Protein AF-A0A2P5VXB3-F1 (afdb_monomer_lite)

Radius of gyration: 32.09 Å; chains: 1; bounding box: 60×85×95 Å

InterPro domains:
  IPR000210 BTB/POZ domain [PS50097] (108-187)
  IPR011333 SKP1/BTB/POZ domain superfamily [G3DSA:3.30.710.10] (84-204)
  IPR038920 At3g056750-like [PTHR31060] (81-202)

Secondary structure (DSSP, 8-state):
--------------S-TTTTTTSS----S-PPPPPS-S---S--HHHHHHS----------------------PPP----HHHHHHHHHHHHHH-PPTT--TT-TTT-SEEEEEE-TTS-EEEEEE-HHHHHHH-HHHHHHTHHHHHHHHHTT--SPEEEEE-S-S-HHHHHHHHHHHT-TTHHHHHTTS-HHHHHHHHHHHHHHHH----

Sequence (211 aa):
MDFTTISNGHSPSSFTKFNSALTAGLLNPHSPPPPSDKSRSSPTLFEMMASEPDVHPRTQTQIQVPISGPRQNQPPPVIDKQALTMQRISNLLSTRSPGNQFNDPDSTDIKLTLSSKDGISVSMNVHRQIVVAHSRFFAVKLSDRWAKQQRNGSAGPYIVEIADCDDVEVYIETLKLMYCKDLRKKLMREDVPKVLGILKVKFQSFSITNF

Foldseek 3Di:
DDDDDDDDDDDPPDDPVVVVVVPPPPDDPDDDDDDDDDDDPDDDPVRVVVDDDDPDDDDDDDDDDDDDDDPDPDPDPPCPPLNVVVVLVVVLLPDDDVPQCWQPPVPAQEWEWEEAPVGDIDIGGAHLVLCLVQFPLSVVVCVPPVVVCVVVVDPHHHYHYDYNDPDPSLVSVLRSLSRDPCSPVVLVVDDPVSNVSSVCNSVCRHDDPDD

Structure (mmCIF, N/CA/C/O backbone):
data_AF-A0A2P5VXB3-F1
#
_entry.id   AF-A0A2P5VXB3-F1
#
loop_
_atom_site.group_PDB
_atom_site.id
_atom_site.type_symbol
_atom_site.label_atom_id
_atom_site.label_alt_id
_atom_site.label_comp_id
_atom_site.label_asym_id
_atom_site.label_entity_id
_atom_site.label_seq_id
_atom_site.pdbx_PDB_ins_code
_atom_site.Cartn_x
_atom_site.Cartn_y
_atom_site.Cartn_z
_atom_site.occupancy
_atom_site.B_iso_or_equiv
_atom_site.auth_seq_id
_atom_site.auth_comp_id
_atom_site.auth_asym_id
_atom_site.auth_atom_id
_atom_site.pdbx_PDB_model_num
ATOM 1 N N . MET A 1 1 ? 34.834 -38.132 69.339 1.00 35.91 1 MET A N 1
ATOM 2 C CA . MET A 1 1 ? 35.860 -37.104 69.106 1.00 35.91 1 MET A CA 1
ATOM 3 C C . MET A 1 1 ? 35.607 -36.504 67.729 1.00 35.91 1 MET A C 1
ATOM 5 O O . MET A 1 1 ? 35.978 -37.115 66.736 1.00 35.91 1 MET A O 1
ATOM 9 N N . ASP A 1 2 ? 34.747 -35.476 67.680 1.00 29.30 2 ASP A N 1
ATOM 10 C CA . ASP A 1 2 ? 35.108 -34.068 67.396 1.00 29.30 2 ASP A CA 1
ATOM 11 C C . ASP A 1 2 ? 36.204 -33.823 66.346 1.00 29.30 2 ASP A C 1
ATOM 13 O O . ASP A 1 2 ? 37.224 -34.497 66.362 1.00 29.30 2 ASP A O 1
ATOM 17 N N . PHE A 1 3 ? 36.198 -32.804 65.487 1.00 34.12 3 PHE A N 1
ATOM 18 C CA . PHE A 1 3 ? 35.277 -31.761 65.000 1.00 34.12 3 PHE A CA 1
ATOM 19 C C . PHE A 1 3 ? 36.159 -31.006 63.983 1.00 34.12 3 PHE A C 1
ATOM 21 O O . PHE A 1 3 ? 37.311 -30.737 64.319 1.00 34.12 3 PHE A O 1
ATOM 28 N N . THR A 1 4 ? 35.676 -30.599 62.806 1.00 34.06 4 THR A N 1
ATOM 29 C CA . THR A 1 4 ? 35.830 -29.196 62.353 1.00 34.06 4 THR A CA 1
ATOM 30 C C . THR A 1 4 ? 35.055 -28.889 61.075 1.00 34.06 4 THR A C 1
ATOM 32 O O . THR A 1 4 ? 35.319 -29.380 59.983 1.00 34.06 4 THR A O 1
ATOM 35 N N . THR A 1 5 ? 34.098 -28.001 61.297 1.00 35.81 5 THR A N 1
ATOM 36 C CA . THR A 1 5 ? 33.332 -27.136 60.410 1.00 35.81 5 THR A CA 1
ATOM 37 C C . THR A 1 5 ? 34.212 -26.192 59.587 1.00 35.81 5 THR A C 1
ATOM 39 O O . THR A 1 5 ? 35.125 -25.588 60.144 1.00 35.81 5 THR A O 1
ATOM 42 N N . ILE A 1 6 ? 33.842 -25.943 58.323 1.00 38.88 6 ILE A N 1
ATOM 43 C CA . ILE A 1 6 ? 34.098 -24.660 57.645 1.00 38.88 6 ILE A CA 1
ATOM 44 C C . ILE A 1 6 ? 32.793 -24.154 57.008 1.00 38.88 6 ILE A C 1
ATOM 46 O O . ILE A 1 6 ? 31.965 -24.920 56.522 1.00 38.88 6 ILE A O 1
ATOM 50 N N . SER A 1 7 ? 32.621 -22.844 57.136 1.00 35.41 7 SER A N 1
ATOM 51 C CA . SER A 1 7 ? 31.448 -21.986 56.998 1.00 35.41 7 SER A CA 1
ATOM 52 C C . SER A 1 7 ? 31.186 -21.422 55.589 1.00 35.41 7 SER A C 1
ATOM 54 O O . SER A 1 7 ? 32.039 -21.504 54.713 1.00 35.41 7 SER A O 1
ATOM 56 N N . ASN A 1 8 ? 30.060 -20.687 55.498 1.00 32.97 8 ASN A N 1
ATOM 57 C CA . ASN A 1 8 ? 29.571 -19.739 54.469 1.00 32.97 8 ASN A CA 1
ATOM 58 C C . ASN A 1 8 ? 28.800 -20.347 53.279 1.00 32.97 8 ASN A C 1
ATOM 60 O O . ASN A 1 8 ? 29.303 -21.224 52.601 1.00 32.97 8 ASN A O 1
ATOM 64 N N . GLY A 1 9 ? 27.598 -19.894 52.902 1.00 32.28 9 GLY A N 1
ATOM 65 C CA . GLY A 1 9 ? 26.759 -18.789 53.373 1.00 32.28 9 GLY A CA 1
ATOM 66 C C . GLY A 1 9 ? 25.437 -18.710 52.574 1.00 32.28 9 GLY A C 1
ATOM 67 O O . GLY A 1 9 ? 25.368 -19.146 51.431 1.00 32.28 9 GLY A O 1
ATOM 68 N N . HIS A 1 10 ? 24.400 -18.179 53.236 1.00 37.34 10 HIS A N 1
ATOM 69 C CA . HIS A 1 10 ? 23.093 -17.653 52.783 1.00 37.34 10 HIS A CA 1
ATOM 70 C C . HIS A 1 10 ? 23.045 -17.109 51.328 1.00 37.34 10 HIS A C 1
ATOM 72 O O . HIS A 1 10 ? 24.016 -16.511 50.890 1.00 37.34 10 HIS A O 1
ATOM 78 N N . SER A 1 11 ? 21.968 -17.102 50.522 1.00 45.66 11 SER A N 1
ATOM 79 C CA . SER A 1 11 ? 20.503 -17.292 50.665 1.00 45.66 11 SER A CA 1
ATOM 80 C C . SER A 1 11 ? 19.842 -17.164 49.264 1.00 45.66 11 SER A C 1
ATOM 82 O O . SER A 1 11 ? 20.451 -16.556 48.385 1.00 45.66 11 SER A O 1
ATOM 84 N N . PRO A 1 12 ? 18.571 -17.574 49.060 1.00 40.69 12 PRO A N 1
ATOM 85 C CA . PRO A 1 12 ? 17.687 -16.883 48.123 1.00 40.69 12 PRO A CA 1
ATOM 86 C C . PRO A 1 12 ? 16.507 -16.262 48.887 1.00 40.69 12 PRO A C 1
ATOM 88 O O . PRO A 1 12 ? 15.482 -16.893 49.131 1.00 40.69 12 PRO A O 1
ATOM 91 N N . SER A 1 13 ? 16.659 -14.998 49.284 1.00 50.78 13 SER A N 1
ATOM 92 C CA . SER A 1 13 ? 15.580 -14.168 49.832 1.00 50.78 13 SER A CA 1
ATOM 93 C C . SER A 1 13 ? 14.916 -13.384 48.697 1.00 50.78 13 SER A C 1
ATOM 95 O O . SER A 1 13 ? 15.426 -12.336 48.304 1.00 50.78 13 SER A O 1
ATOM 97 N N . SER A 1 14 ? 13.769 -13.845 48.186 1.00 52.09 14 SER A N 1
ATOM 98 C CA . SER A 1 14 ? 12.937 -13.000 47.307 1.00 52.09 14 SER A CA 1
ATOM 99 C C . SER A 1 14 ? 11.420 -13.225 47.396 1.00 52.09 14 SER A C 1
ATOM 101 O O . SER A 1 14 ? 10.702 -12.891 46.463 1.00 52.09 14 SER A O 1
ATOM 103 N N . PHE A 1 15 ? 10.883 -13.749 48.508 1.00 49.78 15 PHE A N 1
ATOM 104 C CA . PHE A 1 15 ? 9.418 -13.907 48.629 1.00 49.78 15 PHE A CA 1
ATOM 105 C C . PHE A 1 15 ? 8.762 -13.390 49.919 1.00 49.78 15 PHE A C 1
ATOM 107 O O . PHE A 1 15 ? 7.550 -13.494 50.072 1.00 49.78 15 PHE A O 1
ATOM 114 N N . THR A 1 16 ? 9.499 -12.740 50.824 1.00 49.84 16 THR A N 1
ATOM 115 C CA . THR A 1 16 ? 8.947 -12.339 52.140 1.00 49.84 16 THR A CA 1
ATOM 116 C C . THR A 1 16 ? 8.399 -10.902 52.191 1.00 49.84 16 THR A C 1
ATOM 118 O O . THR A 1 16 ? 7.881 -10.472 53.217 1.00 49.84 16 THR A O 1
ATOM 121 N N . LYS A 1 17 ? 8.446 -10.130 51.095 1.00 52.06 17 LYS A N 1
ATOM 122 C CA . LYS A 1 17 ? 8.054 -8.702 51.111 1.00 52.06 17 LYS A CA 1
ATOM 123 C C . LYS A 1 17 ? 6.548 -8.409 51.046 1.00 52.06 17 LYS A C 1
ATOM 125 O O . LYS A 1 17 ? 6.181 -7.245 51.149 1.00 52.06 17 LYS A O 1
ATOM 130 N N . PHE A 1 18 ? 5.682 -9.418 50.938 1.00 50.94 18 PHE A N 1
ATOM 131 C CA . PHE A 1 18 ? 4.228 -9.205 51.005 1.00 50.94 18 PHE A CA 1
ATOM 132 C C . PHE A 1 18 ? 3.655 -9.263 52.428 1.00 50.94 18 PHE A C 1
ATOM 134 O O . PHE A 1 18 ? 2.623 -8.654 52.688 1.00 50.94 18 PHE A O 1
ATOM 141 N N . ASN A 1 19 ? 4.335 -9.913 53.379 1.00 46.53 19 ASN A N 1
ATOM 142 C CA . ASN A 1 19 ? 3.779 -10.094 54.726 1.00 46.53 19 ASN A CA 1
ATOM 143 C C . ASN A 1 19 ? 4.047 -8.912 55.672 1.00 46.53 19 ASN A C 1
ATOM 145 O O . ASN A 1 19 ? 3.275 -8.686 56.599 1.00 46.53 19 ASN A O 1
ATOM 149 N N . SER A 1 20 ? 5.078 -8.096 55.426 1.00 47.53 20 SER A N 1
ATOM 150 C CA . SER A 1 20 ? 5.382 -6.943 56.293 1.00 47.53 20 SER A CA 1
ATOM 151 C C . SER A 1 20 ? 4.386 -5.781 56.167 1.00 47.53 20 SER A C 1
ATOM 153 O O . SER A 1 20 ? 4.326 -4.949 57.067 1.00 47.53 20 SER A O 1
ATOM 155 N N . ALA A 1 21 ? 3.576 -5.726 55.103 1.00 47.72 21 ALA A N 1
ATOM 156 C CA . ALA A 1 21 ? 2.539 -4.700 54.947 1.00 47.72 21 ALA A CA 1
ATOM 157 C C . ALA A 1 21 ? 1.260 -5.002 55.752 1.00 47.72 21 ALA A C 1
ATOM 159 O O . ALA A 1 21 ? 0.472 -4.097 56.009 1.00 47.72 21 ALA A O 1
ATOM 160 N N . LEU A 1 22 ? 1.068 -6.252 56.190 1.00 51.12 22 LEU A N 1
ATOM 161 C CA . LEU A 1 22 ? -0.109 -6.672 56.958 1.00 51.12 22 LEU A CA 1
ATOM 162 C C . LEU A 1 22 ? 0.046 -6.395 58.465 1.00 51.12 22 LEU A C 1
ATOM 164 O O . LEU A 1 22 ? -0.944 -6.212 59.164 1.00 51.12 22 LEU A O 1
ATOM 168 N N . THR A 1 23 ? 1.287 -6.289 58.956 1.00 47.84 23 THR A N 1
ATOM 169 C CA . THR A 1 23 ? 1.609 -5.911 60.346 1.00 47.84 23 THR A CA 1
ATOM 170 C C . THR A 1 23 ? 1.689 -4.392 60.557 1.00 47.84 23 THR A C 1
ATOM 172 O O . THR A 1 23 ? 1.678 -3.932 61.695 1.00 47.84 23 THR A O 1
ATOM 175 N N . ALA A 1 24 ? 1.710 -3.580 59.495 1.00 49.12 24 ALA A N 1
ATOM 176 C CA . ALA A 1 24 ? 1.847 -2.121 59.581 1.00 49.12 24 ALA A CA 1
ATOM 177 C C . ALA A 1 24 ? 0.532 -1.374 59.908 1.00 49.12 24 ALA A C 1
ATOM 179 O O . ALA A 1 24 ? 0.339 -0.247 59.461 1.00 49.12 24 ALA A O 1
ATOM 180 N N . GLY A 1 25 ? -0.386 -1.994 60.660 1.00 52.72 25 GLY A N 1
ATOM 181 C CA . GLY A 1 25 ? -1.542 -1.309 61.258 1.00 52.72 25 GLY A CA 1
ATOM 182 C C . GLY A 1 25 ? -2.497 -0.604 60.283 1.00 52.72 25 GLY A C 1
ATOM 183 O O . GLY A 1 25 ? -3.252 0.268 60.701 1.00 52.72 25 GLY A O 1
ATOM 184 N N . LEU A 1 26 ? -2.486 -0.959 58.995 1.00 52.75 26 LEU A N 1
ATOM 185 C CA . LEU A 1 26 ? -3.253 -0.268 57.949 1.00 52.75 26 LEU A CA 1
ATOM 186 C C . LEU A 1 26 ? -4.741 -0.647 57.889 1.00 52.75 26 LEU A C 1
ATOM 188 O O . LEU A 1 26 ? -5.454 -0.141 57.031 1.00 52.75 26 LEU A O 1
ATOM 192 N N . LEU A 1 27 ? -5.225 -1.489 58.806 1.00 51.53 27 LEU A N 1
ATOM 193 C CA . LEU A 1 27 ? -6.640 -1.841 58.946 1.00 51.53 27 LEU A CA 1
ATOM 194 C C . LEU A 1 27 ? -7.044 -1.813 60.429 1.00 51.53 27 LEU A C 1
ATOM 196 O O . LEU A 1 27 ? -7.308 -2.851 61.026 1.00 51.53 27 LEU A O 1
ATOM 200 N N . ASN A 1 28 ? -7.087 -0.624 61.035 1.00 48.12 28 ASN A N 1
ATOM 201 C CA . ASN A 1 28 ? -7.827 -0.421 62.283 1.00 48.12 28 ASN A CA 1
ATOM 202 C C . ASN A 1 28 ? -9.261 0.026 61.931 1.00 48.12 28 ASN A C 1
ATOM 204 O O . ASN A 1 28 ? -9.429 1.133 61.422 1.00 48.12 28 ASN A O 1
ATOM 208 N N . PRO A 1 29 ? -10.304 -0.787 62.188 1.00 51.00 29 PRO A N 1
ATOM 209 C CA . PRO A 1 29 ? -11.684 -0.466 61.809 1.00 51.00 29 PRO A CA 1
ATOM 210 C C . PRO A 1 29 ? -12.385 0.551 62.733 1.00 51.00 29 PRO A C 1
ATOM 212 O O . PRO A 1 29 ? -13.571 0.802 62.559 1.00 51.00 29 PRO A O 1
ATOM 215 N N . HIS A 1 30 ? -11.690 1.154 63.705 1.00 53.09 30 HIS A N 1
ATOM 216 C CA . HIS A 1 30 ? -12.299 2.037 64.711 1.00 53.09 30 HIS A CA 1
ATOM 217 C C . HIS A 1 30 ? -11.491 3.317 64.968 1.00 53.09 30 HIS A C 1
ATOM 219 O O . HIS A 1 30 ? -10.985 3.549 66.064 1.00 53.09 30 HIS A O 1
ATOM 225 N N . SER A 1 31 ? -11.406 4.183 63.960 1.00 47.88 31 SER A N 1
ATOM 226 C CA . SER A 1 31 ? -10.921 5.559 64.137 1.00 47.88 31 SER A CA 1
ATOM 227 C C . SER A 1 31 ? -12.118 6.517 64.232 1.00 47.88 31 SER A C 1
ATOM 229 O O . SER A 1 31 ? -12.981 6.462 63.352 1.00 47.88 31 SER A O 1
ATOM 231 N N . PRO A 1 32 ? -12.211 7.397 65.250 1.00 56.84 32 PRO A N 1
ATOM 232 C CA . PRO A 1 32 ? -13.244 8.430 65.290 1.00 56.84 32 PRO A CA 1
ATOM 233 C C . PRO A 1 32 ? -13.021 9.455 64.158 1.00 56.84 32 PRO A C 1
ATOM 235 O O . PRO A 1 32 ? -11.877 9.653 63.734 1.00 56.84 32 PRO A O 1
ATOM 238 N N . PRO A 1 33 ? -14.081 10.104 63.639 1.00 53.12 33 PRO A N 1
ATOM 239 C CA . PRO A 1 33 ? -13.940 11.064 62.550 1.00 53.12 33 PRO A CA 1
ATOM 240 C C . PRO A 1 33 ? -13.133 12.299 63.001 1.00 53.12 33 PRO A C 1
ATOM 242 O O . PRO A 1 33 ? -13.285 12.741 64.143 1.00 53.12 33 PRO A O 1
ATOM 245 N N . PRO A 1 34 ? -12.277 12.872 62.131 1.00 52.53 34 PRO A N 1
ATOM 246 C CA . PRO A 1 34 ? -11.512 14.069 62.461 1.00 52.53 34 PRO A CA 1
ATOM 247 C C . PRO A 1 34 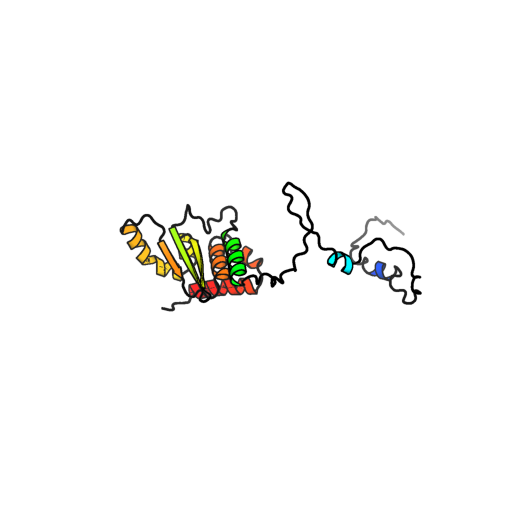? -12.422 15.310 62.527 1.00 52.53 34 PRO A C 1
ATOM 249 O O . PRO A 1 34 ? -13.372 15.409 61.745 1.00 52.53 34 PRO A O 1
ATOM 252 N N . PRO A 1 35 ? -12.141 16.270 63.429 1.00 49.44 35 PRO A N 1
ATOM 253 C CA . PRO A 1 35 ? -12.919 17.495 63.542 1.00 49.44 35 PRO A CA 1
ATOM 254 C C . PRO A 1 35 ? -12.747 18.374 62.299 1.00 49.44 35 PRO A C 1
ATOM 256 O O . PRO A 1 35 ? -11.646 18.549 61.772 1.00 49.44 35 PRO A O 1
ATOM 259 N N . SER A 1 36 ? -13.865 18.934 61.849 1.00 52.00 36 SER A N 1
ATOM 260 C CA . SER A 1 36 ? -13.940 19.961 60.821 1.00 52.00 36 SER A CA 1
ATOM 261 C C . SER A 1 36 ? -13.314 21.240 61.354 1.00 52.00 36 SER A C 1
ATOM 263 O O . SER A 1 36 ? -13.976 21.956 62.090 1.00 52.00 36 SER A O 1
ATOM 265 N N . ASP A 1 37 ? -12.048 21.492 61.037 1.00 50.34 37 ASP A N 1
ATOM 266 C CA . ASP A 1 37 ? -11.549 22.840 60.768 1.00 50.34 37 ASP A CA 1
ATOM 267 C C . ASP A 1 37 ? -10.079 22.805 60.337 1.00 50.34 37 ASP A C 1
ATOM 269 O O . ASP A 1 37 ? -9.251 22.112 60.925 1.00 50.34 37 ASP A O 1
ATOM 273 N N . LYS A 1 38 ? -9.777 23.659 59.351 1.00 46.09 38 LYS A N 1
ATOM 274 C CA . LYS A 1 38 ? -8.457 24.036 58.803 1.00 46.09 38 LYS A CA 1
ATOM 275 C C . LYS A 1 38 ? -7.968 23.240 57.585 1.00 46.09 38 LYS A C 1
ATOM 277 O O . LYS A 1 38 ? -7.262 22.242 57.672 1.00 46.09 38 LYS A O 1
ATOM 282 N N . SER A 1 39 ? -8.313 23.815 56.427 1.00 56.16 39 SER A N 1
ATOM 283 C CA . SER A 1 39 ? -7.426 24.062 55.277 1.00 56.16 39 SER A CA 1
ATOM 284 C C . SER A 1 39 ? -6.425 22.951 54.949 1.00 56.16 39 SER A C 1
ATOM 286 O O . SER A 1 39 ? -5.243 23.027 55.288 1.00 56.16 39 SER A O 1
ATOM 288 N N . ARG A 1 40 ? -6.898 21.942 54.217 1.00 51.72 40 ARG A N 1
ATOM 289 C CA . ARG A 1 40 ? -6.039 20.964 53.552 1.00 51.72 40 ARG A CA 1
ATOM 290 C C . ARG A 1 40 ? -5.607 21.536 52.196 1.00 51.72 40 ARG A C 1
ATOM 292 O O . ARG A 1 40 ? -6.360 21.472 51.235 1.00 51.72 40 ARG A O 1
ATOM 299 N N . SER A 1 41 ? -4.402 22.102 52.129 1.00 58.19 41 SER A N 1
ATOM 300 C CA . SER A 1 41 ? -3.818 22.781 50.952 1.00 58.19 41 SER A CA 1
ATOM 301 C C . SER A 1 41 ? -3.425 21.856 49.787 1.00 58.19 41 SER A C 1
ATOM 303 O O . SER A 1 41 ? -2.485 22.151 49.054 1.00 58.19 41 SER A O 1
ATOM 305 N N . SER A 1 42 ? -4.095 20.717 49.615 1.00 59.94 42 SER A N 1
ATOM 306 C CA . SER A 1 42 ? -3.823 19.785 48.519 1.00 59.94 42 SER A CA 1
ATOM 307 C C . SER A 1 42 ? -5.124 19.533 47.759 1.00 59.94 42 SER A C 1
ATOM 309 O O . SER A 1 42 ? -6.015 18.904 48.345 1.00 59.94 42 SER A O 1
ATOM 311 N N . PRO A 1 43 ? -5.250 20.010 46.506 1.00 67.25 43 PRO A N 1
ATOM 312 C CA . PRO A 1 43 ? -6.476 19.854 45.739 1.00 67.25 43 PRO A CA 1
ATOM 313 C C . PRO A 1 43 ? -6.785 18.371 45.563 1.00 67.25 43 PRO A C 1
ATOM 315 O O . PRO A 1 43 ? -5.903 17.542 45.317 1.00 67.25 43 PRO A O 1
ATOM 318 N N . THR A 1 44 ? -8.054 18.028 45.740 1.00 74.94 44 THR A N 1
ATOM 319 C CA . THR A 1 44 ? -8.532 16.665 45.494 1.00 74.94 44 THR A CA 1
ATOM 320 C C . THR A 1 44 ? -8.547 16.378 43.989 1.00 74.94 44 THR A C 1
ATOM 322 O O . THR A 1 44 ? -8.549 17.296 43.175 1.00 74.94 44 THR A O 1
ATOM 325 N N . LEU A 1 45 ? -8.576 15.104 43.583 1.00 69.94 45 LEU A N 1
ATOM 326 C CA . LEU A 1 45 ? -8.649 14.719 42.162 1.00 69.94 45 LEU A CA 1
ATOM 327 C C . LEU A 1 45 ? -9.822 15.387 41.420 1.00 69.94 45 LEU A C 1
ATOM 329 O O . LEU A 1 45 ? -9.682 15.769 40.263 1.00 69.94 45 LEU A O 1
ATOM 333 N N . PHE A 1 46 ? -10.953 15.572 42.105 1.00 71.38 46 PHE A N 1
ATOM 334 C CA . PHE A 1 46 ? -12.108 16.300 41.576 1.00 71.38 46 PHE A CA 1
ATOM 335 C C . PHE A 1 46 ? -11.795 17.777 41.311 1.00 71.38 46 PHE A C 1
ATOM 337 O O . PHE A 1 46 ? -12.255 18.342 40.327 1.00 71.38 46 PHE A O 1
ATOM 344 N N . GLU A 1 47 ? -10.969 18.387 42.154 1.00 70.12 47 GLU A N 1
ATOM 345 C CA . GLU A 1 47 ? -10.568 19.789 42.057 1.00 70.12 47 GLU A CA 1
ATOM 346 C C . GLU A 1 47 ? -9.479 20.007 41.000 1.00 70.12 47 GLU A C 1
ATOM 348 O O . GLU A 1 47 ? -9.502 21.012 40.296 1.00 70.12 47 GLU A O 1
ATOM 353 N N . MET A 1 48 ? -8.594 19.024 40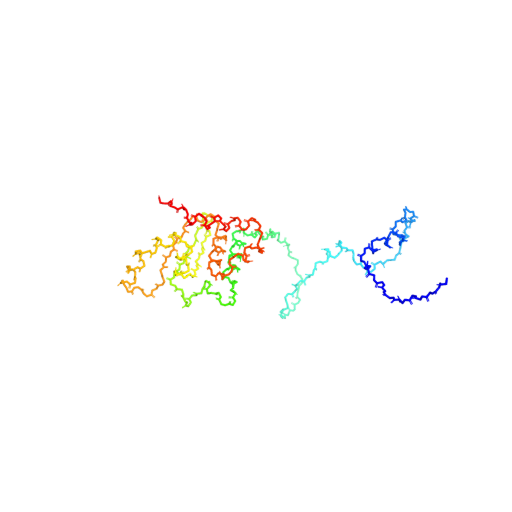.802 1.00 70.56 48 MET A N 1
ATOM 354 C CA . MET A 1 48 ? -7.615 19.013 39.708 1.00 70.56 48 MET A CA 1
ATOM 355 C C . MET A 1 48 ? -8.279 18.828 38.333 1.00 70.56 48 MET A C 1
ATOM 357 O O . MET A 1 48 ? -7.814 19.399 37.356 1.00 70.56 48 MET A O 1
ATOM 361 N N . MET A 1 49 ? -9.386 18.078 38.247 1.00 69.81 49 MET A N 1
ATOM 362 C CA . MET A 1 49 ? -10.191 18.001 37.017 1.00 69.81 49 MET A CA 1
ATOM 363 C C . MET A 1 49 ? -11.064 19.243 36.794 1.00 69.81 49 MET A C 1
ATOM 365 O O . MET A 1 49 ? -11.395 19.551 35.655 1.00 69.81 49 MET A O 1
ATOM 369 N N . ALA A 1 50 ? -11.444 19.951 37.861 1.00 67.00 50 ALA A N 1
ATOM 370 C CA . ALA A 1 50 ? -12.209 21.195 37.763 1.00 67.00 50 ALA A CA 1
ATOM 371 C C . ALA A 1 50 ? -11.337 22.420 37.431 1.00 67.00 50 ALA A C 1
ATOM 373 O O . ALA A 1 50 ? -11.863 23.448 37.007 1.00 67.00 50 ALA A O 1
ATOM 374 N N . SER A 1 51 ? -10.018 22.330 37.619 1.00 58.56 51 SER A N 1
ATOM 375 C CA . SER A 1 51 ? -9.064 23.376 37.248 1.00 58.56 51 SER A CA 1
ATOM 376 C C . SER A 1 51 ? -8.482 23.085 35.864 1.00 58.56 51 SER A C 1
ATOM 378 O O . SER A 1 51 ? -7.439 22.453 35.721 1.00 58.56 51 SER A O 1
ATOM 380 N N . GLU A 1 52 ? -9.177 23.543 34.821 1.00 59.78 52 GLU A N 1
ATOM 381 C CA . GLU A 1 52 ? -8.654 23.475 33.455 1.00 59.78 52 GLU A CA 1
ATOM 382 C C . GLU A 1 52 ? -7.427 24.395 33.292 1.00 59.78 52 GLU A C 1
ATOM 384 O O . GLU A 1 52 ? -7.487 25.575 33.658 1.00 59.78 52 GLU A O 1
ATOM 389 N N . PRO A 1 53 ? -6.302 23.902 32.743 1.00 52.75 53 PRO A N 1
ATOM 390 C CA . PRO A 1 53 ? -5.187 24.756 32.371 1.00 52.75 53 PRO A CA 1
ATOM 391 C C . PRO A 1 53 ? -5.562 25.561 31.122 1.00 52.75 53 PRO A C 1
ATOM 393 O O . PRO A 1 53 ? -5.657 25.024 30.020 1.00 52.75 53 PRO A O 1
ATOM 396 N N . ASP A 1 54 ? -5.754 26.866 31.297 1.00 44.91 54 ASP A N 1
ATOM 397 C CA . ASP A 1 54 ? -6.011 27.804 30.207 1.00 44.91 54 ASP A CA 1
ATOM 398 C C . ASP A 1 54 ? -4.741 27.971 29.346 1.00 44.91 54 ASP A C 1
ATOM 400 O O . ASP A 1 54 ? -3.808 28.708 29.691 1.00 44.91 54 ASP A O 1
ATOM 404 N N . VAL A 1 55 ? -4.657 27.217 28.245 1.00 46.34 55 VAL A N 1
ATOM 405 C CA . VAL A 1 55 ? -3.556 27.307 27.277 1.00 46.34 55 VAL A CA 1
ATOM 406 C C . VAL A 1 55 ? -3.732 28.585 26.458 1.00 46.34 55 VAL A C 1
ATOM 408 O O . VAL A 1 55 ? -4.302 28.580 25.372 1.00 46.34 55 VAL A O 1
ATOM 411 N N . HIS A 1 56 ? -3.200 29.689 26.976 1.00 42.44 56 HIS A N 1
ATOM 412 C CA . HIS A 1 56 ? -3.092 30.947 26.246 1.00 42.44 56 HIS A CA 1
ATOM 413 C C . HIS A 1 56 ? -1.959 30.865 25.204 1.00 42.44 56 HIS A C 1
ATOM 415 O O . HIS A 1 56 ? -0.789 30.733 25.586 1.00 42.44 56 HIS A O 1
ATOM 421 N N . PRO A 1 57 ? -2.225 31.019 23.893 1.00 40.09 57 PRO A N 1
ATOM 422 C CA . PRO A 1 57 ? -1.172 31.309 22.937 1.00 40.09 57 PRO A CA 1
ATOM 423 C C . PRO A 1 57 ? -0.753 32.779 23.081 1.00 40.09 57 PRO A C 1
ATOM 425 O O . PRO A 1 57 ? -1.524 33.714 22.883 1.00 40.09 57 PRO A O 1
ATOM 428 N N . ARG A 1 58 ? 0.512 32.973 23.451 1.00 40.81 58 ARG A N 1
ATOM 429 C CA . ARG A 1 58 ? 1.178 34.270 23.570 1.00 40.81 58 ARG A CA 1
ATOM 430 C C . ARG A 1 58 ? 1.323 34.919 22.189 1.00 40.81 58 ARG A C 1
ATOM 432 O O . ARG A 1 58 ? 2.126 34.464 21.377 1.00 40.81 58 ARG A O 1
ATOM 439 N N . THR A 1 59 ? 0.623 36.024 21.944 1.00 36.16 59 THR A N 1
ATOM 440 C CA . THR A 1 59 ? 1.014 37.031 20.939 1.00 36.16 59 THR A CA 1
ATOM 441 C C . THR A 1 59 ? 0.462 38.415 21.313 1.00 36.16 59 THR A C 1
ATOM 443 O O . THR A 1 59 ? -0.490 38.539 22.071 1.00 36.16 59 THR A O 1
ATOM 446 N N . GLN A 1 60 ? 1.184 39.449 20.891 1.00 38.03 60 GLN A N 1
ATOM 447 C CA . GLN A 1 60 ? 1.260 40.800 21.456 1.00 38.03 60 GLN A CA 1
ATOM 448 C C . GLN A 1 60 ? 0.041 41.731 21.240 1.00 38.03 60 GLN A C 1
ATOM 450 O O . GLN A 1 60 ? -0.622 41.686 20.211 1.00 38.03 60 GLN A O 1
ATOM 455 N N . THR A 1 61 ? -0.043 42.713 22.157 1.00 37.53 61 THR A N 1
ATOM 456 C CA . THR A 1 61 ? -0.486 44.130 22.029 1.00 37.53 61 THR A CA 1
ATOM 457 C C . THR A 1 61 ? -1.975 44.552 22.062 1.00 37.53 61 THR A C 1
ATOM 459 O O . THR A 1 61 ? -2.748 44.237 21.173 1.00 37.53 61 THR A O 1
ATOM 462 N N . 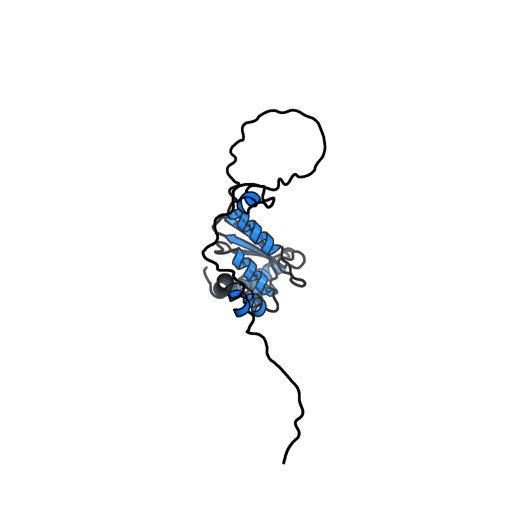GLN A 1 62 ? -2.234 45.462 23.027 1.00 37.62 62 GLN A N 1
ATOM 463 C CA . GLN A 1 62 ? -3.170 46.614 23.077 1.00 37.62 62 GLN A CA 1
ATOM 464 C C . GLN A 1 62 ? -4.603 46.495 23.675 1.00 37.62 62 GLN A C 1
ATOM 466 O O . GLN A 1 62 ? -5.514 45.944 23.083 1.00 37.62 62 GLN A O 1
ATOM 471 N N . ILE A 1 63 ? -4.752 47.162 24.839 1.00 39.75 63 ILE A N 1
ATOM 472 C CA . ILE A 1 63 ? -5.795 48.127 25.283 1.00 39.75 63 ILE A CA 1
ATOM 473 C C . ILE A 1 63 ? -7.289 47.690 25.314 1.00 39.75 63 ILE A C 1
ATOM 475 O O . ILE A 1 63 ? -7.980 47.682 24.307 1.00 39.75 63 ILE A O 1
ATOM 479 N N . GLN A 1 64 ? -7.773 47.449 26.547 1.00 41.41 64 GLN A N 1
ATOM 480 C CA . GLN A 1 64 ? -9.077 47.793 27.176 1.00 41.41 64 GLN A CA 1
ATOM 481 C C . GLN A 1 64 ? -10.354 48.021 26.324 1.00 41.41 64 GLN A C 1
ATOM 483 O O . GLN A 1 64 ? -10.508 49.094 25.755 1.00 41.41 64 GLN A O 1
ATOM 488 N N . VAL A 1 65 ? -11.357 47.131 26.466 1.00 35.97 65 VAL A N 1
ATOM 489 C CA . VAL A 1 65 ? -12.773 47.441 26.834 1.00 35.97 65 VAL A CA 1
ATOM 490 C C . VAL A 1 65 ? -13.558 46.151 27.180 1.00 35.97 65 VAL A C 1
ATOM 492 O O . VAL A 1 65 ? -13.312 45.126 26.546 1.00 35.97 65 VAL A O 1
ATOM 495 N N . PRO A 1 66 ? -14.524 46.163 28.130 1.00 47.94 66 PRO A N 1
ATOM 496 C CA . PRO A 1 66 ? -15.390 45.021 28.415 1.00 47.94 66 PRO A CA 1
ATOM 497 C C . PRO A 1 66 ? -16.734 45.159 27.683 1.00 47.94 66 PRO A C 1
ATOM 499 O O . PRO A 1 66 ? -17.499 46.079 27.963 1.00 47.94 66 PRO A O 1
ATOM 502 N N . ILE A 1 67 ? -17.060 44.227 26.786 1.00 38.41 67 ILE A N 1
ATOM 503 C CA . ILE A 1 67 ? -18.428 44.045 26.283 1.00 38.41 67 ILE A CA 1
ATOM 504 C C . ILE A 1 67 ? -18.801 42.566 26.384 1.00 38.41 67 ILE A C 1
ATOM 506 O O . ILE A 1 67 ? -18.180 41.680 25.803 1.00 38.41 67 ILE A O 1
ATOM 510 N N . SER A 1 68 ? -19.839 42.333 27.177 1.00 47.66 68 SER A N 1
ATOM 511 C CA . SER A 1 68 ? -20.615 41.108 27.292 1.00 47.66 68 SER A CA 1
ATOM 512 C C . SER A 1 68 ? -21.229 40.726 25.942 1.00 47.66 68 SER A C 1
ATOM 514 O O . SER A 1 68 ? -22.116 41.423 25.451 1.00 47.66 68 SER A O 1
ATOM 516 N N . GLY A 1 69 ? -20.787 39.605 25.372 1.00 42.44 69 GLY A N 1
ATOM 517 C CA . GLY A 1 69 ? -21.445 38.923 24.256 1.00 42.44 69 GLY A CA 1
ATOM 518 C C . GLY A 1 69 ? -21.988 37.559 24.705 1.00 42.44 69 GLY A C 1
ATOM 519 O O . GLY A 1 69 ? -21.333 36.888 25.508 1.00 42.44 69 GLY A O 1
ATOM 520 N N . PRO A 1 70 ? -23.176 37.129 24.240 1.00 43.25 70 PRO A N 1
ATOM 521 C CA . PRO A 1 70 ? -23.736 35.837 24.611 1.00 43.25 70 PRO A CA 1
ATOM 522 C C . PRO A 1 70 ? -22.870 34.714 24.032 1.00 43.25 70 PRO A C 1
ATOM 524 O O . PRO A 1 70 ? -22.554 34.704 22.843 1.00 43.25 70 PRO A O 1
ATOM 527 N N . ARG A 1 71 ? -22.483 33.766 24.893 1.00 41.16 71 ARG A N 1
ATOM 528 C CA . ARG A 1 71 ? -21.777 32.540 24.511 1.00 41.16 71 ARG A CA 1
ATOM 529 C C . ARG A 1 71 ? -22.636 31.770 23.513 1.00 41.16 71 ARG A C 1
ATOM 531 O O . ARG A 1 71 ? -23.647 31.173 23.874 1.00 41.16 71 ARG A O 1
ATOM 538 N N . GLN A 1 72 ? -22.235 31.821 22.250 1.00 41.41 72 GLN A N 1
ATOM 539 C CA . GLN A 1 72 ? -22.765 30.972 21.200 1.00 41.41 72 GLN A CA 1
ATOM 540 C C . GLN A 1 72 ? -22.430 29.526 21.578 1.00 41.41 72 GLN A C 1
ATOM 542 O O . GLN A 1 72 ? -21.258 29.163 21.665 1.00 41.41 72 GLN A O 1
ATOM 547 N N . ASN A 1 73 ? -23.463 28.723 21.846 1.00 45.47 73 ASN A N 1
ATOM 548 C CA . ASN A 1 73 ? -23.371 27.271 21.952 1.00 45.47 73 ASN A CA 1
ATOM 549 C C . ASN A 1 73 ? -22.815 26.728 20.628 1.00 45.47 73 ASN A C 1
ATOM 551 O O . ASN A 1 73 ? -23.573 26.422 19.708 1.00 45.47 73 ASN A O 1
ATOM 555 N N . GLN A 1 74 ? -21.492 26.644 20.506 1.00 47.25 74 GLN A N 1
ATOM 556 C CA . GLN A 1 74 ? -20.875 25.797 19.501 1.00 47.25 74 GLN A CA 1
ATOM 557 C C . GLN A 1 74 ? -21.087 24.348 19.953 1.00 47.25 74 GLN A C 1
ATOM 559 O O . GLN A 1 74 ? -20.688 24.003 21.069 1.00 47.25 74 GLN A O 1
ATOM 564 N N . PRO A 1 75 ? -21.731 23.494 19.138 1.00 50.25 75 PRO A N 1
ATOM 565 C CA . PRO A 1 75 ? -21.678 22.064 19.385 1.00 50.25 75 PRO A CA 1
ATOM 566 C C . PRO A 1 75 ? -20.202 21.630 19.382 1.00 50.25 75 PRO A C 1
ATOM 568 O O . PRO A 1 75 ? -19.402 22.223 18.649 1.00 50.25 75 PRO A O 1
ATOM 571 N N . PRO A 1 76 ? -19.813 20.631 20.198 1.00 52.38 76 PRO A N 1
ATOM 572 C CA . PRO A 1 76 ? -18.453 20.104 20.173 1.00 52.38 76 PRO A CA 1
ATOM 573 C C . PRO A 1 76 ? -18.087 19.745 18.727 1.00 52.38 76 PRO A C 1
ATOM 575 O O . PRO A 1 76 ? -18.971 19.291 17.991 1.00 52.38 76 PRO A O 1
ATOM 578 N N . PRO A 1 77 ? -16.831 19.956 18.289 1.00 55.16 77 PRO A N 1
ATOM 579 C CA . PRO A 1 77 ? -16.431 19.585 16.944 1.00 55.16 77 PRO A CA 1
ATOM 580 C C . PRO A 1 77 ? -16.724 18.096 16.789 1.00 55.16 77 PRO A C 1
ATOM 582 O O . PRO A 1 77 ? -16.115 17.257 17.454 1.00 55.16 77 PRO A O 1
ATOM 585 N N . VAL A 1 78 ? -17.713 17.775 15.954 1.00 56.84 78 VAL A N 1
ATOM 586 C CA . VAL A 1 78 ? -17.962 16.412 15.509 1.00 56.84 78 VAL A CA 1
ATOM 587 C C . VAL A 1 78 ? -16.726 16.074 14.705 1.00 56.84 78 VAL A C 1
ATOM 589 O O . VAL A 1 78 ? -16.604 16.469 13.549 1.00 56.84 78 VAL A O 1
ATOM 592 N N . ILE A 1 79 ? -15.740 15.467 15.361 1.00 60.56 79 ILE A N 1
ATOM 593 C CA . ILE A 1 79 ? -14.566 14.978 14.671 1.00 60.56 79 ILE A CA 1
ATOM 594 C C . ILE A 1 79 ? -15.106 13.950 13.686 1.00 60.56 79 ILE A C 1
ATOM 596 O O . ILE A 1 79 ? -15.567 12.878 14.084 1.00 60.56 79 ILE A O 1
ATOM 600 N N . ASP A 1 80 ? -15.115 14.327 12.412 1.00 81.75 80 ASP A N 1
ATOM 601 C CA . ASP A 1 80 ? -15.609 13.472 11.355 1.00 81.75 80 ASP A CA 1
ATOM 602 C C . ASP A 1 80 ? -14.803 12.169 11.404 1.00 81.75 80 ASP A C 1
ATOM 604 O O . ASP A 1 80 ? -13.566 12.177 11.399 1.00 81.75 80 ASP A O 1
ATOM 608 N N . LYS A 1 81 ? -15.496 11.033 11.516 1.00 82.81 81 LYS A N 1
ATOM 609 C CA . LYS A 1 81 ? -14.867 9.708 11.553 1.00 82.81 81 LYS A CA 1
ATOM 610 C C . LYS A 1 81 ? -13.943 9.540 10.344 1.00 82.81 81 LYS A C 1
ATOM 612 O O . LYS A 1 81 ? -12.868 8.956 10.477 1.00 82.81 81 LYS A O 1
ATOM 617 N N . GLN A 1 82 ? -14.325 10.113 9.200 1.00 85.50 82 GLN A N 1
ATOM 618 C CA . GLN A 1 82 ? -13.504 10.134 7.997 1.00 85.50 82 GLN A CA 1
ATOM 619 C C . GLN A 1 82 ? -12.201 10.922 8.208 1.00 85.50 82 GLN A C 1
ATOM 621 O O . GLN A 1 82 ? -11.132 10.448 7.824 1.00 85.50 82 GLN A O 1
ATOM 626 N N . ALA A 1 83 ? -12.257 12.077 8.875 1.00 88.12 83 ALA A N 1
ATOM 627 C CA . ALA A 1 83 ? -11.079 12.886 9.181 1.00 88.12 83 ALA A CA 1
ATOM 628 C C . ALA A 1 83 ? -10.104 12.156 10.122 1.00 88.12 83 ALA A C 1
ATOM 630 O O . ALA A 1 83 ? -8.897 12.175 9.879 1.00 88.12 83 ALA A O 1
ATOM 631 N N . LEU A 1 84 ? -10.604 11.443 11.141 1.00 90.50 84 LEU A N 1
ATOM 632 C CA . LEU A 1 84 ? -9.755 10.609 12.010 1.00 90.50 84 LEU A CA 1
ATOM 633 C C . LEU A 1 84 ? -9.074 9.484 11.240 1.00 90.50 84 LEU A C 1
ATOM 635 O O . LEU A 1 84 ? -7.879 9.249 11.425 1.00 90.50 84 LEU A O 1
ATOM 639 N N . THR A 1 85 ? -9.812 8.790 10.375 1.00 90.81 85 THR A N 1
ATOM 640 C CA . THR A 1 85 ? -9.238 7.741 9.529 1.00 90.81 85 THR A CA 1
ATOM 641 C C . THR A 1 85 ? -8.178 8.316 8.589 1.00 90.81 85 THR A C 1
ATOM 643 O O . THR A 1 85 ? -7.073 7.783 8.521 1.00 90.81 85 THR A O 1
ATOM 646 N N . MET A 1 86 ? -8.434 9.455 7.940 1.00 92.56 86 MET A N 1
ATOM 647 C CA . MET A 1 86 ? -7.439 10.124 7.092 1.00 92.56 86 MET A CA 1
ATOM 648 C C . MET A 1 86 ? -6.195 10.557 7.877 1.00 92.56 86 MET A C 1
ATOM 650 O O . MET A 1 86 ? -5.075 10.426 7.380 1.00 92.56 86 MET A O 1
ATOM 654 N N . GLN A 1 87 ? -6.355 11.003 9.125 1.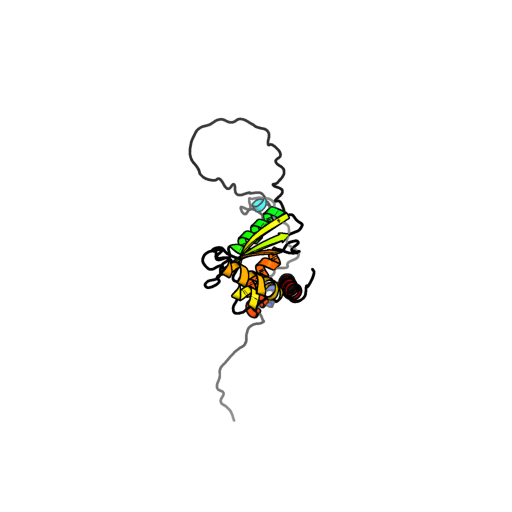00 92.88 87 GLN A N 1
ATOM 655 C CA . GLN A 1 87 ? -5.231 11.317 10.005 1.00 92.88 87 GLN A CA 1
ATOM 656 C C . GLN A 1 87 ? -4.399 10.065 10.331 1.00 92.88 87 GLN A C 1
ATOM 658 O O . GLN A 1 87 ? -3.168 10.107 10.263 1.00 92.88 87 GLN A O 1
ATOM 663 N N . ARG A 1 88 ? -5.040 8.930 10.640 1.00 93.12 88 ARG A N 1
ATOM 664 C CA . ARG A 1 88 ? -4.339 7.651 10.861 1.00 93.12 88 ARG A CA 1
ATOM 665 C C . ARG A 1 88 ? -3.605 7.187 9.609 1.00 93.12 88 ARG A C 1
ATOM 667 O O . ARG A 1 88 ? -2.432 6.832 9.695 1.00 93.12 88 ARG A O 1
ATOM 674 N N . ILE A 1 89 ? -4.244 7.274 8.447 1.00 94.25 89 ILE A N 1
ATOM 675 C CA . ILE A 1 89 ? -3.635 6.963 7.149 1.00 94.25 89 ILE A CA 1
ATOM 676 C C . ILE A 1 89 ? -2.408 7.845 6.901 1.00 94.25 89 ILE A C 1
ATOM 678 O O . ILE A 1 89 ? -1.351 7.334 6.531 1.00 94.25 89 ILE A O 1
ATOM 682 N N . SER A 1 90 ? -2.504 9.150 7.161 1.00 92.62 90 SER A N 1
ATOM 683 C CA . SER A 1 90 ? -1.370 10.071 7.039 1.00 92.62 90 SER A CA 1
ATOM 684 C C . SER A 1 90 ? -0.190 9.637 7.918 1.00 92.62 90 SER A C 1
ATOM 686 O O . SER A 1 90 ? 0.951 9.567 7.452 1.00 92.62 90 SER A O 1
ATOM 688 N N . ASN A 1 91 ? -0.458 9.225 9.160 1.00 91.44 91 ASN A N 1
ATOM 689 C CA . ASN A 1 91 ? 0.567 8.681 10.056 1.00 91.44 91 ASN A CA 1
ATOM 690 C C . ASN A 1 91 ? 1.181 7.375 9.513 1.00 91.44 91 ASN A C 1
ATOM 692 O O . ASN A 1 91 ? 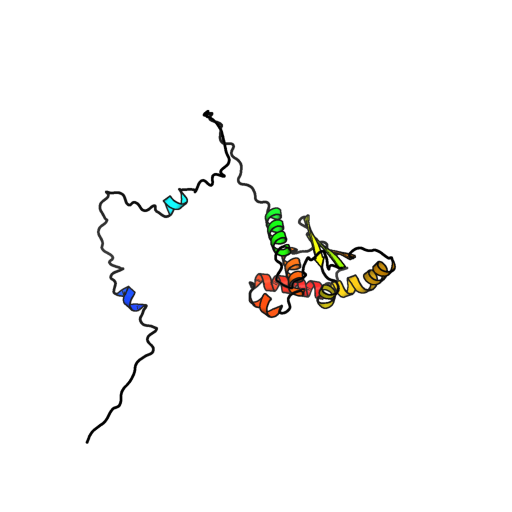2.402 7.174 9.579 1.00 91.44 91 ASN A O 1
ATOM 696 N N . LEU A 1 92 ? 0.368 6.486 8.934 1.00 90.88 92 LEU A N 1
ATOM 697 C CA . LEU A 1 92 ? 0.851 5.259 8.295 1.00 90.88 92 LEU A CA 1
ATOM 698 C C . LEU A 1 92 ? 1.760 5.563 7.099 1.00 90.88 92 LEU A C 1
ATOM 700 O O . LEU A 1 92 ? 2.797 4.915 6.957 1.00 90.88 92 LEU A O 1
ATOM 704 N N . LEU A 1 93 ? 1.426 6.544 6.266 1.00 91.38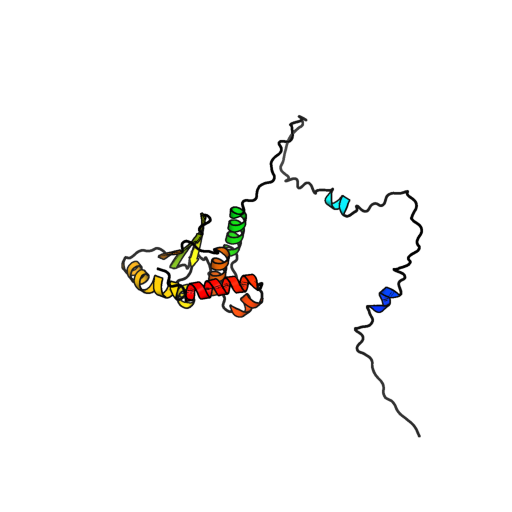 93 LEU A N 1
ATOM 705 C CA . LEU A 1 93 ? 2.231 6.922 5.101 1.00 91.38 93 LEU A CA 1
ATOM 706 C C . LEU A 1 93 ? 3.508 7.694 5.472 1.00 91.38 93 LEU A C 1
ATOM 708 O O . LEU A 1 93 ? 4.500 7.604 4.748 1.00 91.38 93 LEU A O 1
ATOM 712 N N . SER A 1 94 ? 3.500 8.411 6.599 1.00 87.06 94 SER A N 1
ATOM 713 C CA . SER A 1 94 ? 4.626 9.237 7.067 1.00 87.06 94 SER A CA 1
ATOM 714 C C . SER A 1 94 ? 5.698 8.442 7.816 1.00 87.06 94 SER A C 1
ATOM 716 O O . SER A 1 94 ? 6.872 8.809 7.822 1.00 87.06 94 SER A O 1
ATOM 718 N N . THR A 1 95 ? 5.326 7.334 8.460 1.00 76.06 95 THR A N 1
ATOM 719 C CA . THR A 1 95 ? 6.257 6.535 9.270 1.00 76.06 95 THR A CA 1
ATOM 720 C C . THR A 1 95 ? 7.203 5.707 8.394 1.00 76.06 95 THR A C 1
ATOM 722 O O . THR A 1 95 ? 6.878 4.588 7.977 1.00 76.06 95 THR A O 1
ATOM 725 N N . ARG A 1 96 ? 8.404 6.249 8.155 1.00 68.44 96 ARG A N 1
ATOM 726 C CA . ARG A 1 96 ? 9.521 5.586 7.464 1.00 68.44 96 ARG A CA 1
ATOM 727 C C . ARG A 1 96 ? 10.540 5.052 8.473 1.00 68.44 96 ARG A C 1
ATOM 729 O O . ARG A 1 96 ? 11.007 5.774 9.346 1.00 68.44 96 ARG A O 1
ATOM 736 N N . SER A 1 97 ? 10.887 3.773 8.363 1.00 64.50 97 SER A N 1
ATOM 737 C CA . SER A 1 97 ? 12.028 3.199 9.094 1.00 64.50 97 SER A CA 1
ATOM 738 C C . SER A 1 97 ? 13.312 3.411 8.279 1.00 64.50 97 SER A C 1
ATOM 740 O O . SER A 1 97 ? 13.228 3.379 7.051 1.00 64.50 97 SER A O 1
ATOM 742 N N . PRO A 1 98 ? 14.495 3.579 8.901 1.00 58.62 98 PRO A N 1
ATOM 743 C CA . PRO A 1 98 ? 15.757 3.679 8.166 1.00 58.62 98 PRO A CA 1
ATOM 744 C C . PRO A 1 98 ? 15.939 2.501 7.196 1.00 58.62 98 PRO A C 1
ATOM 746 O O . PRO A 1 98 ? 15.825 1.340 7.593 1.00 58.62 98 PRO A O 1
ATOM 749 N N . GLY A 1 99 ? 16.172 2.800 5.916 1.00 68.19 99 GLY A N 1
ATOM 750 C CA . GLY A 1 99 ? 16.298 1.801 4.847 1.00 68.19 99 GLY A CA 1
ATOM 751 C C . GLY A 1 99 ? 14.976 1.258 4.281 1.00 68.19 99 GLY A C 1
ATOM 752 O O . GLY A 1 99 ? 15.010 0.378 3.423 1.00 68.19 99 GLY A O 1
ATOM 753 N N . ASN A 1 100 ? 13.817 1.756 4.725 1.00 81.00 100 ASN A N 1
ATOM 754 C CA . ASN A 1 100 ? 12.523 1.433 4.126 1.00 81.00 100 ASN A CA 1
ATOM 755 C C . ASN A 1 100 ? 12.150 2.477 3.060 1.00 81.00 100 ASN A C 1
ATOM 757 O O . ASN A 1 100 ? 11.913 3.636 3.387 1.00 81.00 100 ASN A O 1
ATOM 761 N N . GLN A 1 101 ? 12.051 2.040 1.803 1.00 88.44 101 GLN A N 1
ATOM 762 C CA . GLN A 1 101 ? 11.682 2.874 0.648 1.00 88.44 101 GLN A CA 1
ATOM 763 C C . GLN A 1 101 ? 10.158 2.921 0.409 1.00 88.44 101 GLN A C 1
ATOM 765 O O . GLN A 1 101 ? 9.692 3.284 -0.666 1.00 88.44 101 GLN A O 1
ATOM 770 N N . PHE A 1 102 ? 9.339 2.476 1.365 1.00 91.81 102 PHE A N 1
ATOM 771 C CA . PHE A 1 102 ? 7.887 2.540 1.218 1.00 91.81 102 PHE A CA 1
ATOM 772 C C . PHE A 1 102 ? 7.407 3.990 1.049 1.00 91.81 102 PHE A C 1
ATOM 774 O O . PHE A 1 102 ? 7.800 4.869 1.818 1.00 91.81 102 PHE A O 1
ATOM 781 N N . ASN A 1 103 ? 6.511 4.208 0.081 1.00 93.25 103 ASN A N 1
ATOM 782 C CA . ASN A 1 103 ? 5.953 5.513 -0.274 1.00 93.25 103 ASN A CA 1
ATOM 783 C C . ASN A 1 103 ? 6.991 6.552 -0.737 1.00 93.25 103 ASN A C 1
ATOM 785 O O . ASN A 1 103 ? 6.751 7.756 -0.639 1.00 93.25 103 ASN A O 1
ATOM 789 N N . ASP A 1 104 ? 8.138 6.100 -1.244 1.00 90.62 104 ASP A N 1
ATOM 790 C CA . ASP A 1 104 ? 9.204 6.972 -1.724 1.00 90.62 104 ASP A CA 1
ATOM 791 C C . ASP A 1 104 ? 8.969 7.433 -3.175 1.00 90.62 104 ASP A C 1
ATOM 793 O O . ASP A 1 104 ? 8.930 6.587 -4.066 1.00 90.62 104 ASP A O 1
ATOM 797 N N . PRO A 1 105 ? 8.765 8.738 -3.440 1.00 88.56 105 PRO A N 1
ATOM 798 C CA . PRO A 1 105 ? 8.476 9.225 -4.791 1.00 88.56 105 PRO A CA 1
ATOM 799 C C . PRO A 1 105 ? 9.682 9.173 -5.736 1.00 88.56 105 PRO A C 1
ATOM 801 O O . PRO A 1 105 ? 9.482 9.095 -6.943 1.00 88.56 105 PRO A O 1
ATOM 804 N N . ASP A 1 106 ? 10.908 9.201 -5.214 1.00 88.69 106 ASP A N 1
ATOM 805 C CA . ASP A 1 106 ? 12.116 9.332 -6.039 1.00 88.69 106 ASP A CA 1
ATOM 806 C C . ASP A 1 106 ? 12.550 8.005 -6.682 1.00 88.69 106 ASP A C 1
ATOM 808 O O . ASP A 1 106 ? 13.251 7.992 -7.692 1.00 88.69 106 ASP A O 1
ATOM 812 N N . SER A 1 107 ? 12.125 6.876 -6.108 1.00 88.75 107 SER A N 1
ATOM 813 C CA . SER A 1 107 ? 12.519 5.522 -6.523 1.00 88.75 107 SER A CA 1
ATOM 814 C C . SER A 1 107 ? 11.361 4.676 -7.074 1.00 88.75 107 SER A C 1
ATOM 816 O O . SER A 1 107 ? 11.572 3.554 -7.542 1.00 88.75 107 SER A O 1
ATOM 818 N N . THR A 1 108 ? 10.135 5.209 -7.055 1.00 91.25 108 THR A N 1
ATOM 819 C CA . THR A 1 108 ? 8.922 4.465 -7.406 1.00 91.25 108 THR A CA 1
ATOM 820 C C . THR A 1 108 ? 8.739 4.263 -8.904 1.00 91.25 108 THR A C 1
ATOM 822 O O . THR A 1 108 ? 8.986 5.138 -9.729 1.00 91.25 108 THR A O 1
ATOM 825 N N . ASP A 1 109 ? 8.202 3.101 -9.249 1.00 91.25 109 ASP A N 1
ATOM 826 C CA . ASP A 1 109 ? 7.784 2.735 -10.596 1.00 91.25 109 ASP A CA 1
ATOM 827 C C . ASP A 1 109 ? 6.256 2.562 -10.702 1.00 91.25 109 ASP A C 1
ATOM 829 O O . ASP A 1 109 ? 5.719 2.463 -11.809 1.00 91.25 109 ASP A O 1
ATOM 833 N N . ILE A 1 110 ? 5.535 2.570 -9.572 1.00 91.81 110 ILE A N 1
ATOM 834 C CA . ILE A 1 110 ? 4.084 2.386 -9.502 1.00 91.81 110 ILE A CA 1
ATOM 835 C C . ILE A 1 110 ? 3.442 3.398 -8.556 1.00 91.81 110 ILE A C 1
ATOM 837 O O . ILE A 1 110 ? 3.739 3.437 -7.361 1.00 91.81 110 ILE A O 1
ATOM 841 N N . LYS A 1 111 ? 2.428 4.102 -9.063 1.00 93.81 111 LYS A N 1
ATOM 842 C CA . LYS A 1 111 ? 1.490 4.868 -8.239 1.00 93.81 111 LYS A CA 1
ATOM 843 C C . LYS A 1 111 ? 0.242 4.025 -7.988 1.00 93.81 111 LYS A C 1
ATOM 845 O O . LYS A 1 111 ? -0.523 3.760 -8.914 1.00 93.81 111 LYS A O 1
ATOM 850 N N . LEU A 1 112 ? 0.050 3.582 -6.749 1.00 94.56 112 LEU A N 1
ATOM 851 C CA . LEU A 1 112 ? -1.100 2.779 -6.333 1.00 94.56 112 LEU A CA 1
ATOM 852 C C . LEU A 1 112 ? -2.143 3.667 -5.654 1.00 94.56 112 LEU A C 1
ATOM 854 O O . LEU A 1 112 ? -1.825 4.327 -4.668 1.00 94.56 112 LEU A O 1
ATOM 858 N N . THR A 1 113 ? -3.382 3.630 -6.132 1.00 95.38 113 THR A N 1
ATOM 859 C CA . THR A 1 113 ? -4.536 4.268 -5.490 1.00 95.38 113 THR A CA 1
ATOM 860 C C . THR A 1 113 ? -5.466 3.208 -4.915 1.00 95.38 113 THR A C 1
ATOM 862 O O . THR A 1 113 ? -5.862 2.275 -5.616 1.00 95.38 113 THR A O 1
ATOM 865 N N . LEU A 1 114 ? -5.816 3.359 -3.641 1.00 94.88 114 LEU A N 1
ATOM 866 C CA . LEU A 1 114 ? -6.847 2.580 -2.962 1.00 94.88 114 LEU A CA 1
ATOM 867 C C . LEU A 1 114 ? -8.067 3.471 -2.763 1.00 94.88 114 LEU A C 1
ATOM 869 O O . LEU A 1 114 ? -7.918 4.575 -2.237 1.00 94.88 114 LEU A O 1
ATOM 873 N N . SER A 1 115 ? -9.251 2.992 -3.127 1.00 93.56 115 SER A N 1
ATOM 874 C CA . SER A 1 115 ? -10.510 3.653 -2.787 1.00 93.56 115 SER A CA 1
ATOM 875 C C . SER A 1 115 ? -11.444 2.710 -2.038 1.00 93.56 115 SER A C 1
ATOM 877 O O . SER A 1 115 ? -11.526 1.526 -2.354 1.00 93.56 115 SER A O 1
ATOM 879 N N . SER A 1 116 ? -12.126 3.235 -1.022 1.00 91.69 116 SER A N 1
ATOM 880 C CA . SER A 1 116 ? -13.177 2.547 -0.267 1.00 91.69 116 SER A CA 1
ATOM 881 C C . SER A 1 116 ? -14.559 3.035 -0.709 1.00 91.69 116 SER A C 1
ATOM 883 O O . SER A 1 116 ? -14.709 4.160 -1.194 1.00 91.69 116 SER A O 1
ATOM 885 N N . LYS A 1 117 ? -15.582 2.207 -0.478 1.00 90.88 117 LYS A N 1
ATOM 886 C CA . LYS A 1 117 ? -17.003 2.546 -0.673 1.00 90.88 117 LYS A CA 1
ATOM 887 C C . LYS A 1 117 ? -17.447 3.744 0.170 1.00 90.88 117 LYS A C 1
ATOM 889 O O . LYS A 1 117 ? -18.360 4.458 -0.225 1.00 90.88 117 LYS A O 1
ATOM 894 N N . ASP A 1 118 ? -16.752 4.005 1.277 1.00 87.50 118 ASP A N 1
ATOM 895 C CA . ASP A 1 118 ? -17.012 5.132 2.182 1.00 87.50 118 ASP A CA 1
ATOM 896 C C . ASP A 1 118 ? -16.445 6.474 1.661 1.00 87.50 118 ASP A C 1
ATOM 898 O O . ASP A 1 118 ? -16.378 7.464 2.390 1.00 87.50 118 ASP A O 1
ATOM 902 N N . GLY A 1 119 ? -15.972 6.516 0.410 1.00 88.69 119 GLY A N 1
ATOM 903 C CA . GLY A 1 119 ? -15.453 7.726 -0.238 1.00 88.69 119 GLY A CA 1
ATOM 904 C C . GLY A 1 119 ? -14.006 8.081 0.119 1.00 88.69 119 GLY A C 1
ATOM 905 O O . GLY A 1 119 ? -13.488 9.090 -0.354 1.00 88.69 119 GLY A O 1
ATOM 906 N N . ILE A 1 120 ? -13.326 7.261 0.924 1.00 92.12 120 ILE A N 1
ATOM 907 C CA . ILE A 1 120 ? -11.894 7.420 1.214 1.00 92.12 120 ILE A CA 1
ATOM 908 C C . ILE A 1 120 ? -11.086 7.012 -0.020 1.00 92.12 120 ILE A C 1
ATOM 910 O O . ILE A 1 120 ? -11.277 5.915 -0.541 1.00 92.12 120 ILE A O 1
ATOM 914 N N . SER A 1 121 ? -10.156 7.864 -0.456 1.00 94.38 121 SER A N 1
ATOM 915 C CA . SER A 1 121 ? -9.239 7.585 -1.566 1.00 94.38 121 SER A CA 1
ATOM 916 C C . SER A 1 121 ? -7.820 8.025 -1.220 1.00 94.38 121 SER A C 1
ATOM 918 O O . SER A 1 121 ? -7.602 9.145 -0.755 1.00 94.38 121 SER A O 1
ATOM 920 N N . VAL A 1 122 ? -6.852 7.132 -1.417 1.00 95.38 122 VAL A N 1
ATOM 921 C CA . VAL A 1 122 ? -5.460 7.329 -0.999 1.00 95.38 122 VAL A CA 1
ATOM 922 C C . VAL A 1 122 ? -4.522 6.823 -2.080 1.00 95.38 122 VAL A C 1
ATOM 924 O O . VAL A 1 122 ? -4.569 5.650 -2.445 1.00 95.38 122 VAL A O 1
ATOM 927 N N . SER A 1 123 ? -3.618 7.686 -2.543 1.00 95.25 123 SER A N 1
ATOM 928 C CA . SER A 1 123 ? -2.528 7.298 -3.440 1.00 95.25 123 SER A CA 1
ATOM 929 C C . SER A 1 123 ? -1.204 7.177 -2.693 1.00 95.25 123 SER A C 1
ATOM 931 O O . SER A 1 123 ? -0.896 7.985 -1.819 1.00 95.25 123 SER A O 1
ATOM 933 N N . MET A 1 124 ? -0.394 6.197 -3.081 1.00 95.06 124 MET A N 1
ATOM 934 C CA . MET A 1 124 ? 0.946 5.979 -2.543 1.00 95.06 124 MET A CA 1
ATOM 935 C C . MET A 1 124 ? 1.905 5.451 -3.609 1.00 95.06 124 MET A C 1
ATOM 937 O O . MET A 1 124 ? 1.495 4.860 -4.611 1.00 95.06 124 MET A O 1
ATOM 941 N N . ASN A 1 125 ? 3.193 5.652 -3.362 1.00 94.88 125 ASN A N 1
ATOM 942 C CA . ASN A 1 125 ? 4.278 5.224 -4.234 1.00 94.88 125 ASN A CA 1
ATOM 943 C C . ASN A 1 125 ? 4.787 3.841 -3.804 1.00 94.88 125 ASN A C 1
ATOM 945 O O . ASN A 1 125 ? 5.161 3.629 -2.646 1.00 94.88 125 ASN A O 1
ATOM 949 N N . VAL A 1 126 ? 4.784 2.870 -4.714 1.00 93.88 126 VAL A N 1
ATOM 950 C CA . VAL A 1 126 ? 5.227 1.495 -4.433 1.00 93.88 126 VAL A CA 1
ATOM 951 C C . VAL A 1 126 ? 6.208 0.998 -5.491 1.00 93.88 126 VAL A C 1
ATOM 953 O O . VAL A 1 126 ? 6.353 1.608 -6.546 1.00 93.88 126 VAL A O 1
ATOM 956 N N . HIS A 1 127 ? 6.905 -0.099 -5.189 1.00 93.00 127 HIS A N 1
ATOM 957 C CA . HIS A 1 127 ? 7.890 -0.702 -6.084 1.00 93.00 127 HIS A CA 1
ATOM 958 C C . HIS A 1 127 ? 7.362 -2.003 -6.677 1.00 93.00 127 HIS A C 1
ATOM 960 O O . HIS A 1 127 ? 7.062 -2.939 -5.924 1.00 93.00 127 HIS A O 1
ATOM 966 N N . ARG A 1 128 ? 7.337 -2.112 -8.007 1.00 91.19 128 ARG A N 1
ATOM 967 C CA . ARG A 1 128 ? 6.896 -3.293 -8.760 1.00 91.19 128 ARG A CA 1
ATOM 968 C C . ARG A 1 128 ? 7.573 -4.549 -8.258 1.00 91.19 128 ARG A C 1
ATOM 970 O O . ARG A 1 128 ? 6.896 -5.522 -7.955 1.00 91.19 128 ARG A O 1
ATOM 977 N N . GLN A 1 129 ? 8.897 -4.522 -8.148 1.00 91.69 129 GLN A N 1
ATOM 978 C CA . GLN A 1 129 ? 9.695 -5.668 -7.708 1.00 91.69 129 GLN A CA 1
ATOM 979 C C . GLN A 1 129 ? 9.254 -6.219 -6.345 1.00 91.69 129 GLN A C 1
ATOM 981 O O . GLN A 1 129 ? 9.242 -7.430 -6.153 1.00 91.69 129 GLN A O 1
ATOM 986 N N . ILE A 1 130 ? 8.815 -5.350 -5.431 1.00 91.50 130 ILE A N 1
ATOM 987 C CA . ILE A 1 130 ? 8.355 -5.743 -4.099 1.00 91.50 130 ILE A CA 1
ATOM 988 C C . ILE A 1 130 ? 6.922 -6.274 -4.182 1.00 91.50 130 ILE A C 1
ATOM 990 O O . ILE A 1 130 ? 6.647 -7.388 -3.738 1.00 91.50 130 ILE A O 1
ATOM 994 N N . VAL A 1 131 ? 5.999 -5.513 -4.779 1.00 90.88 131 VAL A N 1
ATOM 995 C CA . VAL A 1 131 ? 4.582 -5.914 -4.811 1.00 90.88 131 VAL A CA 1
ATOM 996 C C . VAL A 1 131 ? 4.351 -7.163 -5.664 1.00 90.88 131 VAL A C 1
ATOM 998 O O . VAL A 1 131 ? 3.545 -8.002 -5.282 1.00 90.88 131 VAL A O 1
ATOM 1001 N N . VAL A 1 132 ? 5.088 -7.348 -6.763 1.00 90.19 132 VAL A N 1
ATOM 1002 C CA . VAL A 1 132 ? 5.023 -8.553 -7.610 1.00 90.19 132 VAL A CA 1
ATOM 1003 C C . VAL A 1 132 ? 5.579 -9.775 -6.880 1.00 90.19 132 VAL A C 1
ATOM 1005 O O . VAL A 1 132 ? 4.967 -10.839 -6.936 1.00 90.19 132 VAL A O 1
ATOM 1008 N N . ALA A 1 133 ? 6.694 -9.637 -6.154 1.00 89.00 133 ALA A N 1
ATOM 1009 C CA . ALA A 1 133 ? 7.270 -10.742 -5.384 1.00 89.00 133 ALA A CA 1
ATOM 1010 C C . ALA A 1 133 ? 6.351 -11.209 -4.243 1.00 89.00 133 ALA A C 1
ATOM 1012 O O . ALA A 1 133 ? 6.349 -12.383 -3.876 1.00 89.00 133 ALA A O 1
ATOM 1013 N N . HIS A 1 134 ? 5.554 -10.295 -3.685 1.00 85.56 134 HIS A N 1
ATOM 1014 C CA . HIS A 1 134 ? 4.723 -10.548 -2.511 1.00 85.56 134 HIS A CA 1
ATOM 1015 C C . HIS A 1 134 ? 3.219 -10.594 -2.791 1.00 85.56 134 HIS A C 1
ATOM 1017 O O . HIS A 1 134 ? 2.447 -10.662 -1.835 1.00 85.56 134 HIS A O 1
ATOM 1023 N N . SER A 1 135 ? 2.776 -10.544 -4.048 1.00 87.12 135 SER A N 1
ATOM 1024 C CA . SER A 1 135 ? 1.355 -10.605 -4.392 1.00 87.12 135 SER A CA 1
ATOM 1025 C C . SER A 1 135 ? 1.130 -11.143 -5.799 1.00 87.12 135 SER A C 1
ATOM 1027 O O . SER A 1 135 ? 1.544 -10.551 -6.799 1.00 87.12 135 SER A O 1
ATOM 1029 N N . ARG A 1 136 ? 0.381 -12.248 -5.878 1.00 84.56 136 ARG A N 1
ATOM 1030 C CA . ARG A 1 136 ? -0.023 -12.855 -7.153 1.00 84.56 136 ARG A CA 1
ATOM 1031 C C . ARG A 1 136 ? -0.908 -11.917 -7.969 1.00 84.56 136 ARG A C 1
ATOM 1033 O O . ARG A 1 136 ? -0.746 -11.855 -9.182 1.00 84.56 136 ARG A O 1
ATOM 1040 N N . PHE A 1 137 ? -1.782 -11.152 -7.313 1.00 84.06 137 PHE A N 1
ATOM 1041 C CA . PHE A 1 137 ? -2.602 -10.139 -7.974 1.00 84.06 137 PHE A CA 1
ATOM 1042 C C . PHE A 1 137 ? -1.743 -9.133 -8.748 1.00 84.06 137 PHE A C 1
ATOM 1044 O O . PHE A 1 137 ? -1.971 -8.915 -9.936 1.00 84.06 137 PHE A O 1
ATOM 1051 N N . PHE A 1 138 ? -0.717 -8.561 -8.109 1.00 87.69 138 PHE A N 1
ATOM 1052 C CA . PHE A 1 138 ? 0.175 -7.610 -8.776 1.00 87.69 138 PHE A CA 1
ATOM 1053 C C . PHE A 1 138 ? 1.031 -8.288 -9.847 1.00 87.69 138 PHE A C 1
ATOM 1055 O O . PHE A 1 138 ? 1.215 -7.709 -10.915 1.00 87.69 138 PHE A O 1
ATOM 1062 N N . ALA A 1 139 ? 1.496 -9.519 -9.610 1.00 87.56 139 ALA A N 1
ATOM 1063 C CA . ALA A 1 139 ? 2.232 -10.289 -10.610 1.00 87.56 139 ALA A CA 1
ATOM 1064 C C . ALA A 1 139 ? 1.430 -10.479 -11.909 1.00 87.56 139 ALA A C 1
ATOM 1066 O O . ALA A 1 139 ? 1.967 -10.261 -12.992 1.00 87.56 139 ALA A O 1
ATOM 1067 N N . VAL A 1 140 ? 0.142 -10.815 -11.799 1.00 86.25 140 VAL A N 1
ATOM 1068 C CA . VAL A 1 140 ? -0.758 -10.988 -12.951 1.00 86.25 140 VAL A CA 1
ATOM 1069 C C . VAL A 1 140 ? -1.154 -9.640 -13.560 1.00 86.25 140 VAL A C 1
ATOM 1071 O O . VAL A 1 140 ? -1.084 -9.465 -14.771 1.00 86.25 140 VAL A O 1
ATOM 1074 N N . LYS A 1 141 ? -1.534 -8.647 -12.747 1.00 84.06 141 LYS A N 1
ATOM 1075 C CA . LYS A 1 141 ? -1.990 -7.333 -13.239 1.00 84.06 141 LYS A CA 1
ATOM 1076 C C . LYS A 1 141 ? -0.893 -6.566 -13.990 1.00 84.06 141 LYS A C 1
ATOM 1078 O O . LYS A 1 141 ? -1.204 -5.763 -14.870 1.00 84.06 141 LYS A O 1
ATOM 1083 N N . LEU A 1 142 ? 0.376 -6.802 -13.648 1.00 85.94 142 LEU A N 1
ATOM 1084 C CA . LEU A 1 142 ? 1.537 -6.081 -14.180 1.00 85.94 142 LEU A CA 1
ATOM 1085 C C . LEU A 1 142 ? 2.387 -6.895 -15.171 1.00 85.94 142 LEU A C 1
ATOM 1087 O O . LEU A 1 142 ? 3.411 -6.377 -15.618 1.00 85.94 142 LEU A O 1
ATOM 1091 N N . SER A 1 143 ? 2.015 -8.132 -15.520 1.00 81.62 143 SER A N 1
ATOM 1092 C CA . SER A 1 143 ? 2.809 -8.985 -16.422 1.00 81.62 143 SER A CA 1
ATOM 1093 C C . SER A 1 143 ? 2.881 -8.424 -17.849 1.00 81.62 143 SER A C 1
ATOM 1095 O O . SER A 1 143 ? 3.971 -8.139 -18.338 1.00 81.62 143 SER A O 1
ATOM 1097 N N . ASP A 1 144 ? 1.734 -8.180 -18.489 1.00 71.00 144 ASP A N 1
ATOM 1098 C CA . ASP A 1 144 ? 1.676 -7.758 -19.900 1.00 71.00 144 ASP A CA 1
ATOM 1099 C C . ASP A 1 144 ? 1.593 -6.240 -20.084 1.00 71.00 144 ASP A C 1
ATOM 1101 O O . ASP A 1 144 ? 2.085 -5.675 -21.066 1.00 71.00 144 ASP A O 1
ATOM 1105 N N . ARG A 1 145 ? 0.947 -5.550 -19.139 1.00 68.38 145 ARG A N 1
ATOM 1106 C CA . ARG A 1 145 ? 0.643 -4.114 -19.251 1.00 68.38 145 ARG A CA 1
ATOM 1107 C C . ARG A 1 145 ? 1.878 -3.243 -19.054 1.00 68.38 145 ARG A C 1
ATOM 1109 O O . ARG A 1 145 ? 2.047 -2.252 -19.760 1.00 68.38 145 ARG A O 1
ATOM 1116 N N . TRP A 1 146 ? 2.778 -3.665 -18.169 1.00 70.31 146 TRP A N 1
ATOM 1117 C CA . TRP A 1 146 ? 4.047 -2.985 -17.926 1.00 70.31 146 TRP A CA 1
ATOM 1118 C C . TRP A 1 146 ? 4.949 -2.983 -19.168 1.00 70.31 146 TRP A C 1
ATOM 1120 O O . TRP A 1 146 ? 5.478 -1.943 -19.557 1.00 70.31 146 TRP A O 1
ATOM 1130 N N . ALA A 1 147 ? 5.080 -4.135 -19.836 1.00 63.69 147 ALA A N 1
ATOM 1131 C CA . ALA A 1 147 ? 5.924 -4.277 -21.021 1.00 63.69 147 ALA A CA 1
ATOM 1132 C C . ALA A 1 147 ? 5.447 -3.396 -22.188 1.00 63.69 147 ALA A C 1
ATOM 1134 O O . ALA A 1 147 ? 6.268 -2.841 -22.918 1.00 63.69 147 ALA A O 1
ATOM 1135 N N . LYS A 1 148 ? 4.127 -3.227 -22.349 1.00 67.56 148 LYS A N 1
ATOM 1136 C CA . LYS A 1 148 ? 3.545 -2.326 -23.357 1.00 67.56 148 LYS A CA 1
ATOM 1137 C C . LYS A 1 148 ? 3.779 -0.857 -23.015 1.00 67.56 148 LYS A C 1
ATOM 1139 O O . LYS A 1 148 ? 4.166 -0.090 -23.888 1.00 67.56 148 LYS A O 1
ATOM 1144 N N . GLN A 1 149 ? 3.605 -0.476 -21.752 1.00 70.81 149 GLN A N 1
ATOM 1145 C CA . GLN A 1 149 ? 3.787 0.907 -21.320 1.00 70.81 149 GLN A CA 1
ATOM 1146 C C . GLN A 1 149 ? 5.247 1.377 -21.459 1.00 70.81 149 GLN A C 1
ATOM 1148 O O . GLN A 1 149 ? 5.498 2.462 -21.977 1.00 70.81 149 GLN A O 1
ATOM 1153 N N . GLN A 1 150 ? 6.213 0.523 -21.107 1.00 67.00 150 GLN A N 1
ATOM 1154 C CA . GLN A 1 150 ? 7.638 0.798 -21.326 1.00 67.00 150 GLN A CA 1
ATOM 1155 C C . GLN A 1 150 ? 7.993 0.927 -22.817 1.00 67.00 150 GLN A C 1
ATOM 1157 O O . GLN A 1 150 ? 8.775 1.797 -23.191 1.00 67.00 150 GLN A O 1
ATOM 1162 N N . ARG A 1 151 ? 7.390 0.108 -23.690 1.00 63.97 151 ARG A N 1
ATOM 1163 C CA . ARG A 1 151 ? 7.611 0.188 -25.147 1.00 63.97 151 ARG A CA 1
ATOM 1164 C C . ARG A 1 151 ? 7.004 1.435 -25.787 1.00 63.97 151 ARG A C 1
ATOM 1166 O O . ARG A 1 151 ? 7.553 1.928 -26.764 1.00 63.97 151 ARG A O 1
ATOM 1173 N N . ASN A 1 152 ? 5.912 1.955 -25.234 1.00 70.62 152 ASN A N 1
ATOM 1174 C CA . ASN A 1 152 ? 5.259 3.171 -25.719 1.00 70.62 152 ASN A CA 1
ATOM 1175 C C . ASN A 1 152 ? 5.932 4.472 -25.234 1.00 70.62 152 ASN A C 1
ATOM 1177 O O . ASN A 1 152 ? 5.410 5.551 -25.502 1.00 70.62 152 ASN A O 1
ATOM 1181 N N . GLY A 1 153 ? 7.073 4.394 -24.536 1.00 64.56 153 GLY A N 1
ATOM 1182 C CA . GLY A 1 153 ? 7.887 5.565 -24.189 1.00 64.56 153 GLY A CA 1
ATOM 1183 C C . GLY A 1 153 ? 7.279 6.485 -23.127 1.00 64.56 153 GLY A C 1
ATOM 1184 O O . GLY A 1 153 ? 7.698 7.633 -23.002 1.00 64.56 153 GLY A O 1
ATOM 1185 N N . SER A 1 154 ? 6.295 6.024 -22.349 1.00 68.62 154 SER A N 1
ATOM 1186 C CA . SER A 1 154 ? 5.748 6.829 -21.255 1.00 68.62 154 SER A CA 1
ATOM 1187 C C . SER A 1 154 ? 6.769 6.935 -20.116 1.00 68.62 154 SER A C 1
ATOM 1189 O O . SER A 1 154 ? 7.116 5.926 -19.502 1.00 68.62 154 SER A O 1
ATOM 1191 N N . ALA A 1 155 ? 7.215 8.152 -19.808 1.00 70.31 155 ALA A N 1
ATOM 1192 C CA . ALA A 1 155 ? 8.258 8.427 -18.814 1.00 70.31 155 ALA A CA 1
ATOM 1193 C C . ALA A 1 155 ? 7.764 8.478 -17.347 1.00 70.31 155 ALA A C 1
ATOM 1195 O O . ALA A 1 155 ? 8.488 8.950 -16.477 1.00 70.31 155 ALA A O 1
ATOM 1196 N N . GLY A 1 156 ? 6.531 8.039 -17.061 1.00 78.06 156 GLY A N 1
ATOM 1197 C CA . GLY A 1 156 ? 5.905 8.146 -15.734 1.00 78.06 156 GLY A CA 1
ATOM 1198 C C . GLY A 1 156 ? 5.635 6.798 -15.051 1.00 78.06 156 GLY A C 1
ATOM 1199 O O . GLY A 1 156 ? 5.613 5.764 -15.729 1.00 78.06 156 GLY A O 1
ATOM 1200 N N . PRO A 1 157 ? 5.386 6.796 -13.724 1.00 85.56 157 PRO A N 1
ATOM 1201 C CA . PRO A 1 157 ? 5.056 5.585 -12.978 1.00 85.56 157 PRO A CA 1
ATOM 1202 C C . PRO A 1 157 ? 3.751 4.962 -13.487 1.00 85.56 157 PRO A C 1
ATOM 1204 O O . PRO A 1 157 ? 2.810 5.660 -13.874 1.00 85.56 157 PRO A O 1
ATOM 1207 N N . TYR A 1 158 ? 3.673 3.633 -13.470 1.00 88.50 158 TYR A N 1
ATOM 1208 C CA . TYR A 1 158 ? 2.464 2.914 -13.867 1.00 88.50 158 TYR A CA 1
ATOM 1209 C C . TYR A 1 158 ? 1.376 3.093 -12.805 1.00 88.50 158 TYR A C 1
ATOM 1211 O O . TYR A 1 158 ? 1.610 2.864 -11.618 1.00 88.50 158 TYR A O 1
ATOM 1219 N N . ILE A 1 159 ? 0.176 3.491 -13.223 1.00 88.88 159 ILE A N 1
ATOM 1220 C CA . ILE A 1 159 ? -0.934 3.746 -12.303 1.00 88.88 159 ILE A CA 1
ATOM 1221 C C . ILE A 1 159 ? -1.710 2.447 -12.081 1.00 88.88 159 ILE A C 1
ATOM 1223 O O . ILE A 1 159 ? -2.177 1.805 -13.025 1.00 88.88 159 ILE A O 1
ATOM 1227 N N . VAL A 1 160 ? -1.855 2.052 -10.818 1.00 90.31 160 VAL A N 1
ATOM 1228 C CA . VAL A 1 160 ? -2.697 0.928 -10.403 1.00 90.31 160 VAL A CA 1
ATOM 1229 C C . VAL A 1 160 ? -3.782 1.445 -9.482 1.00 90.31 160 VAL A C 1
ATOM 1231 O O . VAL A 1 160 ? -3.491 2.113 -8.501 1.00 90.31 160 VAL A O 1
ATOM 1234 N N . GLU A 1 161 ? -5.021 1.053 -9.745 1.00 91.62 161 GLU A N 1
ATOM 1235 C CA . GLU A 1 161 ? -6.144 1.362 -8.863 1.00 91.62 161 GLU A CA 1
ATOM 1236 C C . GLU A 1 161 ? -6.760 0.076 -8.316 1.00 91.62 161 GLU A C 1
ATOM 1238 O O . GLU A 1 161 ? -6.865 -0.932 -9.033 1.00 91.62 161 GLU A O 1
ATOM 1243 N N . ILE A 1 162 ? -7.118 0.102 -7.035 1.00 91.12 162 ILE A N 1
ATOM 1244 C CA . ILE A 1 162 ? -7.911 -0.918 -6.351 1.00 91.12 162 ILE A CA 1
ATOM 1245 C C . ILE A 1 162 ? -9.128 -0.198 -5.778 1.00 91.12 162 ILE A C 1
ATOM 1247 O O . ILE A 1 162 ? -9.011 0.541 -4.801 1.00 91.12 162 ILE A O 1
ATOM 1251 N N . ALA A 1 163 ? -10.266 -0.402 -6.434 1.00 91.56 163 ALA A N 1
ATOM 1252 C CA . ALA A 1 163 ? -11.550 0.113 -5.990 1.00 91.56 163 ALA A CA 1
ATOM 1253 C C . ALA A 1 163 ? -12.182 -0.809 -4.945 1.00 91.56 163 ALA A C 1
ATOM 1255 O O . ALA A 1 163 ? -11.796 -1.975 -4.831 1.00 91.56 163 ALA A O 1
ATOM 1256 N N . ASP A 1 164 ? -13.158 -0.276 -4.210 1.00 89.81 164 ASP A N 1
ATOM 1257 C CA . ASP A 1 164 ? -13.967 -1.023 -3.245 1.00 89.81 164 ASP A CA 1
ATOM 1258 C C . ASP A 1 164 ? -13.137 -1.769 -2.187 1.00 89.81 164 ASP A C 1
ATOM 1260 O O . ASP A 1 164 ? -13.476 -2.871 -1.760 1.00 89.81 164 ASP A O 1
ATOM 1264 N N . CYS A 1 165 ? -12.026 -1.168 -1.761 1.00 90.44 165 CYS A N 1
ATOM 1265 C CA . CYS A 1 165 ? -11.159 -1.708 -0.727 1.00 90.44 165 CYS A CA 1
ATOM 1266 C C . CYS A 1 165 ? -11.886 -1.705 0.626 1.00 90.44 165 CYS A C 1
ATOM 1268 O O . CYS A 1 165 ? -12.186 -0.640 1.166 1.00 90.44 165 CYS A O 1
ATOM 1270 N N . ASP A 1 166 ? -12.140 -2.900 1.167 1.00 88.12 166 ASP A N 1
ATOM 1271 C CA . ASP A 1 166 ? -12.884 -3.092 2.420 1.00 88.12 166 ASP A CA 1
ATOM 1272 C C . ASP A 1 166 ? -12.218 -2.404 3.628 1.00 88.12 166 ASP A C 1
ATOM 1274 O O . ASP A 1 166 ? -12.905 -1.858 4.486 1.00 88.12 166 ASP A O 1
ATOM 1278 N N . ASP A 1 167 ? -10.883 -2.435 3.707 1.00 89.81 167 ASP A N 1
ATOM 1279 C CA . ASP A 1 167 ? -10.113 -1.832 4.801 1.00 89.81 167 ASP A CA 1
ATOM 1280 C C . ASP A 1 167 ? -8.796 -1.237 4.274 1.00 89.81 167 ASP A C 1
ATOM 1282 O O . ASP A 1 167 ? -7.791 -1.929 4.071 1.00 89.81 167 ASP A O 1
ATOM 1286 N N . VAL A 1 168 ? -8.819 0.074 4.025 1.00 91.88 168 VAL A N 1
ATOM 1287 C CA . VAL A 1 168 ? -7.690 0.827 3.459 1.00 91.88 168 VAL A CA 1
ATOM 1288 C C . VAL A 1 168 ? -6.510 0.885 4.432 1.00 91.88 168 VAL A C 1
ATOM 1290 O O . VAL A 1 168 ? -5.362 0.755 4.000 1.00 91.88 168 VAL A O 1
ATOM 1293 N N . GLU A 1 169 ? -6.763 1.049 5.735 1.00 92.56 169 GLU A N 1
ATOM 1294 C CA . GLU A 1 169 ? -5.708 1.141 6.754 1.00 92.56 169 GLU A CA 1
ATOM 1295 C C . GLU A 1 169 ? -4.909 -0.171 6.799 1.00 92.56 169 GLU A C 1
ATOM 1297 O O . GLU A 1 169 ? -3.679 -0.167 6.665 1.00 92.56 169 GLU A O 1
ATOM 1302 N N . VAL A 1 170 ? -5.610 -1.305 6.870 1.00 90.69 170 VAL A N 1
ATOM 1303 C CA . VAL A 1 170 ? -4.992 -2.638 6.890 1.00 90.69 170 VAL A CA 1
ATOM 1304 C C . VAL A 1 170 ? -4.271 -2.948 5.576 1.00 90.69 170 VAL A C 1
ATOM 1306 O O . VAL A 1 170 ? -3.197 -3.565 5.591 1.00 90.69 170 VAL A O 1
ATOM 1309 N N . TYR A 1 171 ? -4.795 -2.509 4.428 1.00 92.25 171 TYR A N 1
ATOM 1310 C CA . TYR A 1 171 ? -4.117 -2.699 3.143 1.00 92.25 171 TYR A CA 1
ATOM 1311 C C . TYR A 1 171 ? -2.788 -1.931 3.082 1.00 92.25 171 TYR A C 1
ATOM 1313 O O . TYR A 1 171 ? -1.764 -2.498 2.687 1.00 92.25 171 TYR A O 1
ATOM 1321 N N . ILE A 1 172 ? -2.763 -0.672 3.531 1.00 92.56 172 ILE A N 1
ATOM 1322 C CA . ILE A 1 172 ? -1.540 0.147 3.596 1.00 92.56 172 ILE A CA 1
ATOM 1323 C C . ILE A 1 172 ? -0.503 -0.503 4.511 1.00 92.56 172 ILE A C 1
ATOM 1325 O O . ILE A 1 172 ? 0.669 -0.629 4.142 1.00 92.56 172 ILE A O 1
ATOM 1329 N N . GLU A 1 173 ? -0.911 -0.964 5.691 1.00 89.75 173 GLU A N 1
ATOM 1330 C CA . GLU A 1 173 ? -0.012 -1.680 6.594 1.00 89.75 173 GLU A CA 1
ATOM 1331 C C . GLU A 1 173 ? 0.535 -2.961 5.965 1.00 89.75 173 GLU A C 1
ATOM 1333 O O . GLU A 1 173 ? 1.734 -3.242 6.053 1.00 89.75 173 GLU A O 1
ATOM 1338 N N . THR A 1 174 ? -0.315 -3.705 5.263 1.00 89.25 174 THR A N 1
ATOM 1339 C CA . THR A 1 174 ? 0.073 -4.919 4.545 1.00 89.25 174 THR A CA 1
ATOM 1340 C C . THR A 1 174 ? 1.132 -4.635 3.478 1.00 89.25 174 THR A C 1
ATOM 1342 O O . THR A 1 174 ? 2.094 -5.401 3.353 1.00 89.25 174 THR A O 1
ATOM 1345 N N . LEU A 1 175 ? 1.007 -3.526 2.743 1.00 90.75 175 LEU A N 1
ATOM 1346 C CA . LEU A 1 175 ? 2.021 -3.074 1.788 1.00 90.75 175 LEU A CA 1
ATOM 1347 C C . LEU A 1 175 ? 3.319 -2.684 2.499 1.00 90.75 175 LEU A C 1
ATOM 1349 O O . LEU A 1 175 ? 4.388 -3.157 2.115 1.00 90.75 175 LEU A O 1
ATOM 1353 N N . LYS A 1 176 ? 3.250 -1.910 3.589 1.00 89.06 176 LYS A N 1
ATOM 1354 C CA . LYS A 1 176 ? 4.429 -1.564 4.408 1.00 89.06 176 LYS A CA 1
ATOM 1355 C C . LYS A 1 176 ? 5.165 -2.795 4.917 1.00 89.06 176 LYS A C 1
ATOM 1357 O O . LYS A 1 176 ? 6.388 -2.783 5.063 1.00 89.06 176 LYS A O 1
ATOM 1362 N N . LEU A 1 177 ? 4.430 -3.859 5.210 1.00 86.62 177 LEU A N 1
ATOM 1363 C CA . LEU A 1 177 ? 4.987 -5.126 5.649 1.00 86.62 177 LEU A CA 1
ATOM 1364 C C . LEU A 1 177 ? 5.739 -5.879 4.548 1.00 86.62 177 LEU A C 1
ATOM 1366 O O . LEU A 1 177 ? 6.673 -6.604 4.877 1.00 86.62 177 LEU A O 1
ATOM 1370 N N . MET A 1 178 ? 5.411 -5.682 3.267 1.00 87.31 178 MET A N 1
ATOM 1371 C CA . MET A 1 178 ? 6.183 -6.255 2.150 1.00 87.31 178 MET A CA 1
ATOM 1372 C C . MET A 1 178 ? 7.606 -5.687 2.061 1.00 87.31 178 MET A C 1
ATOM 1374 O O . MET A 1 178 ? 8.492 -6.347 1.539 1.00 87.31 178 MET A O 1
ATOM 1378 N N . TYR A 1 179 ? 7.841 -4.489 2.602 1.00 88.69 179 TYR A N 1
ATOM 1379 C CA . TYR A 1 179 ? 9.159 -3.846 2.627 1.00 88.69 179 TYR A CA 1
ATOM 1380 C C . TYR A 1 179 ? 9.995 -4.238 3.854 1.00 88.69 179 TYR A C 1
ATOM 1382 O O . TYR A 1 179 ? 11.161 -3.861 3.974 1.00 88.69 179 TYR A O 1
ATOM 1390 N N . CYS A 1 180 ? 9.405 -4.954 4.810 1.00 85.38 180 CYS A N 1
ATOM 1391 C CA . CYS A 1 180 ? 10.098 -5.346 6.027 1.00 85.38 180 CYS A CA 1
ATOM 1392 C C . CYS A 1 180 ? 10.944 -6.595 5.770 1.00 85.38 180 CYS A C 1
ATOM 1394 O O . CYS A 1 180 ? 10.420 -7.606 5.315 1.00 85.38 180 CYS A O 1
ATOM 1396 N N . LYS A 1 181 ? 12.229 -6.553 6.145 1.00 80.06 181 LYS A N 1
ATOM 1397 C CA . LYS A 1 181 ? 13.120 -7.724 6.064 1.00 80.06 181 LYS A CA 1
ATOM 1398 C C . LYS A 1 181 ? 12.619 -8.886 6.933 1.00 80.06 181 LYS A C 1
ATOM 1400 O O . LYS A 1 181 ? 12.566 -10.016 6.471 1.00 80.06 181 LYS A O 1
ATOM 1405 N N . ASP A 1 182 ? 12.168 -8.579 8.154 1.00 82.25 182 ASP A N 1
ATOM 1406 C CA . ASP A 1 182 ? 11.678 -9.566 9.124 1.00 82.25 182 ASP A CA 1
ATOM 1407 C C . ASP A 1 182 ? 10.181 -9.395 9.412 1.00 82.25 182 ASP A C 1
ATOM 1409 O O . ASP A 1 182 ? 9.775 -8.901 10.471 1.00 82.25 182 ASP A O 1
ATOM 1413 N N . LEU A 1 183 ? 9.340 -9.832 8.472 1.00 79.56 183 LEU A N 1
ATOM 1414 C CA . LEU A 1 183 ? 7.881 -9.788 8.617 1.00 79.56 183 LEU A CA 1
ATOM 1415 C C . LEU A 1 183 ? 7.403 -10.474 9.909 1.00 79.56 183 LEU A C 1
ATOM 1417 O O . LEU A 1 183 ? 6.611 -9.903 10.655 1.00 79.56 183 LEU A O 1
ATOM 1421 N N . ARG A 1 184 ? 7.931 -11.669 10.210 1.00 81.12 184 ARG A N 1
ATOM 1422 C CA . ARG A 1 184 ? 7.568 -12.449 11.406 1.00 81.12 184 ARG A CA 1
ATOM 1423 C C . ARG A 1 184 ? 7.809 -11.662 12.693 1.00 81.12 184 ARG A C 1
ATOM 1425 O O . ARG A 1 184 ? 6.927 -11.593 13.541 1.00 81.12 184 ARG A O 1
ATOM 1432 N N . LYS A 1 185 ? 8.983 -11.039 12.826 1.00 85.62 185 LYS A N 1
ATOM 1433 C CA . LYS A 1 185 ? 9.348 -10.253 14.014 1.00 85.62 185 LYS A CA 1
ATOM 1434 C C . LYS A 1 185 ? 8.427 -9.051 14.199 1.00 85.62 185 LYS A C 1
ATOM 1436 O O . LYS A 1 185 ? 8.123 -8.694 15.333 1.00 85.62 185 LYS A O 1
ATOM 1441 N N . LYS A 1 186 ? 7.996 -8.432 13.097 1.00 82.69 186 LYS A N 1
ATOM 1442 C CA . LYS A 1 186 ? 7.082 -7.292 13.135 1.00 82.69 186 LYS A CA 1
ATOM 1443 C C . LYS A 1 186 ? 5.663 -7.713 13.515 1.00 82.69 186 LYS A C 1
ATOM 1445 O O . LYS A 1 186 ? 5.098 -7.104 14.408 1.00 82.69 186 LYS A O 1
ATOM 1450 N N . LEU A 1 187 ? 5.142 -8.796 12.935 1.00 84.81 187 LEU A N 1
ATOM 1451 C CA . LEU A 1 187 ? 3.810 -9.318 13.273 1.00 84.81 187 LEU A CA 1
ATOM 1452 C C . LEU A 1 187 ? 3.700 -9.792 14.729 1.00 84.81 187 LEU A C 1
ATOM 1454 O O . LEU A 1 187 ? 2.658 -9.612 15.339 1.00 84.81 187 LEU A O 1
ATOM 1458 N N . MET A 1 188 ? 4.771 -10.337 15.317 1.00 86.81 188 MET A N 1
ATOM 1459 C CA . MET A 1 188 ? 4.777 -10.757 16.730 1.00 86.81 188 MET A CA 1
ATOM 1460 C C . MET A 1 188 ? 4.645 -9.603 17.740 1.00 86.81 188 MET A C 1
ATOM 1462 O O . MET A 1 188 ? 4.518 -9.865 18.933 1.00 86.81 188 MET A O 1
ATOM 1466 N N . ARG A 1 189 ? 4.729 -8.344 17.295 1.00 86.50 189 ARG A N 1
ATOM 1467 C CA . ARG A 1 189 ? 4.607 -7.149 18.145 1.00 86.50 189 ARG A CA 1
ATOM 1468 C C . ARG A 1 189 ? 3.260 -6.439 18.003 1.00 86.50 189 ARG A C 1
ATOM 1470 O O . ARG A 1 189 ? 3.069 -5.416 18.646 1.00 86.50 189 ARG A O 1
ATOM 1477 N N . GLU A 1 190 ? 2.381 -6.942 17.143 1.00 87.69 190 GLU A N 1
ATOM 1478 C CA . GLU A 1 190 ? 1.081 -6.342 16.845 1.00 87.69 190 GLU A CA 1
ATOM 1479 C C . GLU A 1 190 ? -0.045 -7.142 17.512 1.00 87.69 190 GLU A C 1
ATOM 1481 O O . GLU A 1 190 ? 0.095 -8.341 17.769 1.00 87.69 190 GLU A O 1
ATOM 1486 N N . ASP A 1 191 ? -1.180 -6.490 17.760 1.00 88.00 191 ASP A N 1
ATOM 1487 C CA . ASP A 1 191 ? -2.344 -7.132 18.372 1.00 88.00 191 ASP A CA 1
ATOM 1488 C C . ASP A 1 191 ? -2.985 -8.185 17.452 1.00 88.00 191 ASP A C 1
ATOM 1490 O O . ASP A 1 191 ? -2.990 -8.060 16.223 1.00 88.00 191 ASP A O 1
ATOM 1494 N N . VAL A 1 192 ? -3.611 -9.208 18.046 1.00 89.81 192 VAL A N 1
ATOM 1495 C CA . VAL A 1 192 ? -4.243 -10.322 17.310 1.00 89.81 192 VAL A CA 1
ATOM 1496 C C . VAL A 1 192 ? -5.231 -9.853 16.227 1.00 89.81 192 VAL A C 1
ATOM 1498 O O . VAL A 1 192 ? -5.110 -10.334 15.098 1.00 89.81 192 VAL A O 1
ATOM 1501 N N . PRO A 1 193 ? -6.165 -8.907 16.478 1.00 87.31 193 PRO A N 1
ATOM 1502 C CA . PRO A 1 193 ? -7.095 -8.443 15.443 1.00 87.31 193 PRO A CA 1
ATOM 1503 C C . PRO A 1 193 ? -6.379 -7.835 14.232 1.00 87.31 193 PRO A C 1
ATOM 1505 O O . PRO A 1 193 ? -6.771 -8.063 13.089 1.00 87.31 193 PRO A O 1
ATOM 1508 N N . LYS A 1 194 ? -5.284 -7.115 14.480 1.00 85.75 194 LYS A N 1
ATOM 1509 C CA . LYS A 1 194 ? -4.474 -6.467 13.450 1.00 85.75 194 LYS A CA 1
ATOM 1510 C C . LYS A 1 194 ? -3.714 -7.490 12.613 1.00 85.75 194 LYS A C 1
ATOM 1512 O O . LYS A 1 194 ? -3.746 -7.436 11.384 1.00 85.75 194 LYS A O 1
ATOM 1517 N N . VAL A 1 195 ? -3.104 -8.481 13.266 1.00 88.31 195 VAL A N 1
ATOM 1518 C CA . VAL A 1 195 ? -2.457 -9.609 12.581 1.00 88.31 195 VAL A CA 1
ATOM 1519 C C . VAL A 1 195 ? -3.464 -10.358 11.706 1.00 88.31 195 VAL A C 1
ATOM 1521 O O . VAL A 1 195 ? -3.156 -10.658 10.553 1.00 88.31 195 VAL A O 1
ATOM 1524 N N . LEU A 1 196 ? -4.677 -10.613 12.205 1.00 85.81 196 LEU A N 1
ATOM 1525 C CA . LEU A 1 196 ? -5.738 -11.263 11.431 1.00 85.81 196 LEU A CA 1
ATOM 1526 C C . LEU A 1 196 ? -6.174 -10.430 10.220 1.00 85.81 196 LEU A C 1
ATOM 1528 O O . LEU A 1 196 ? -6.303 -10.990 9.132 1.00 85.81 196 LEU A O 1
ATOM 1532 N N . GLY A 1 197 ? -6.348 -9.114 10.370 1.00 82.88 197 GLY A N 1
ATOM 1533 C CA . GLY A 1 197 ? -6.667 -8.217 9.255 1.00 82.88 197 GLY A CA 1
ATOM 1534 C C . GLY A 1 197 ? -5.600 -8.258 8.158 1.00 82.88 197 GLY A C 1
ATOM 1535 O O . GLY A 1 197 ? -5.908 -8.465 6.983 1.00 82.88 197 GLY A O 1
ATOM 1536 N N . ILE A 1 198 ? -4.329 -8.154 8.543 1.00 82.44 198 ILE A N 1
ATOM 1537 C CA . ILE A 1 198 ? -3.189 -8.198 7.618 1.00 82.44 198 ILE A CA 1
ATOM 1538 C C . ILE A 1 198 ? -3.107 -9.551 6.905 1.00 82.44 198 ILE A C 1
ATOM 1540 O O . ILE A 1 198 ? -2.914 -9.612 5.687 1.00 82.44 198 ILE A O 1
ATOM 1544 N N . LEU A 1 199 ? -3.255 -10.652 7.649 1.00 81.00 199 LEU A N 1
ATOM 1545 C CA . LEU A 1 199 ? -3.279 -11.994 7.073 1.00 81.00 199 LEU A CA 1
ATOM 1546 C C . LEU A 1 199 ? -4.443 -12.136 6.096 1.00 81.00 199 LEU A C 1
ATOM 1548 O O . LEU A 1 199 ? -4.232 -12.625 4.990 1.00 81.00 199 LEU A O 1
ATOM 1552 N N . LYS A 1 200 ? -5.638 -11.651 6.447 1.00 81.12 200 LYS A N 1
ATOM 1553 C CA . LYS A 1 200 ? -6.795 -11.654 5.552 1.00 81.12 200 LYS A CA 1
ATOM 1554 C C . LYS A 1 200 ? -6.482 -10.924 4.250 1.00 81.12 200 LYS A C 1
ATOM 1556 O O . LYS A 1 200 ? -6.665 -11.528 3.204 1.00 81.12 200 LYS A O 1
ATOM 1561 N N . VAL A 1 201 ? -5.952 -9.699 4.280 1.00 74.81 201 VAL A N 1
ATOM 1562 C CA . VAL A 1 201 ? -5.623 -8.948 3.049 1.00 74.81 201 VAL A CA 1
ATOM 1563 C C . VAL A 1 201 ? -4.555 -9.655 2.223 1.00 74.81 201 VAL A C 1
ATOM 1565 O O . VAL A 1 201 ? -4.674 -9.707 0.998 1.00 74.81 201 VAL A O 1
ATOM 1568 N N . LYS A 1 202 ? -3.534 -10.234 2.867 1.00 69.00 202 LYS A N 1
ATOM 1569 C CA . LYS A 1 202 ? -2.547 -11.086 2.194 1.00 69.00 202 LYS A CA 1
ATOM 1570 C C . LYS A 1 202 ? -3.271 -12.231 1.490 1.00 69.00 202 LYS A C 1
ATOM 1572 O O . LYS A 1 202 ? -3.210 -12.303 0.270 1.00 69.00 202 LYS A O 1
ATOM 1577 N N . PHE A 1 203 ? -4.003 -13.076 2.212 1.00 64.00 203 PHE A N 1
ATOM 1578 C CA . PHE A 1 203 ? -4.707 -14.233 1.648 1.00 64.00 203 PHE A CA 1
ATOM 1579 C C . PHE A 1 203 ? -5.746 -13.851 0.585 1.00 64.00 203 PHE A C 1
ATOM 1581 O O . PHE A 1 203 ? -5.848 -14.527 -0.433 1.00 64.00 203 PHE A O 1
ATOM 1588 N N . GLN A 1 204 ? -6.457 -12.740 0.762 1.00 62.41 204 GLN A N 1
ATOM 1589 C CA . GLN A 1 204 ? -7.448 -12.214 -0.175 1.00 62.41 204 GLN A CA 1
ATOM 1590 C C . GLN A 1 204 ? -6.776 -11.688 -1.451 1.00 62.41 204 GLN A C 1
ATOM 1592 O O . GLN A 1 204 ? -7.181 -12.051 -2.550 1.00 62.41 204 GLN A O 1
ATOM 1597 N N . SER A 1 205 ? -5.671 -10.948 -1.325 1.00 54.31 205 SER A N 1
ATOM 1598 C CA . SER A 1 205 ? -4.822 -10.550 -2.462 1.00 54.31 205 SER A CA 1
ATOM 1599 C C . SER A 1 205 ? -4.082 -11.739 -3.101 1.00 54.31 205 SER A C 1
ATOM 1601 O O . SER A 1 205 ? -3.620 -11.640 -4.239 1.00 54.31 205 SER A O 1
ATOM 1603 N N . PHE A 1 206 ? -3.959 -12.868 -2.391 1.00 48.88 206 PHE A N 1
ATOM 1604 C CA . PHE A 1 206 ? -3.391 -14.125 -2.888 1.00 48.88 206 PHE A CA 1
ATOM 1605 C C . PHE A 1 206 ? -4.426 -15.089 -3.498 1.00 48.88 206 PHE A C 1
ATOM 1607 O O . PHE A 1 206 ? -4.005 -15.986 -4.233 1.00 48.88 206 PHE A O 1
ATOM 1614 N N . SER A 1 207 ? -5.732 -14.922 -3.238 1.00 35.91 207 SER A N 1
ATOM 1615 C CA . SER A 1 207 ? -6.773 -15.887 -3.631 1.00 35.91 207 SER A CA 1
ATOM 1616 C C . SER A 1 207 ? -7.981 -15.300 -4.367 1.00 35.91 207 SER A C 1
ATOM 1618 O O . SER A 1 207 ? -8.749 -16.081 -4.923 1.00 35.91 207 SER A O 1
ATOM 1620 N N . ILE A 1 208 ? -8.181 -13.980 -4.421 1.00 39.41 208 ILE A N 1
ATOM 1621 C CA . ILE A 1 208 ? -9.356 -13.414 -5.093 1.00 39.41 208 ILE A CA 1
ATOM 1622 C C . ILE A 1 208 ? -9.017 -12.986 -6.520 1.00 39.41 208 ILE A C 1
ATOM 1624 O O . ILE A 1 208 ? -8.657 -11.849 -6.817 1.00 39.41 208 ILE A O 1
ATOM 1628 N N . THR A 1 209 ? -9.187 -13.962 -7.407 1.00 40.88 209 THR A N 1
ATOM 1629 C CA . THR A 1 209 ? -9.886 -13.770 -8.675 1.00 40.88 209 THR A CA 1
ATOM 1630 C C . THR A 1 209 ? -11.322 -13.354 -8.338 1.00 40.88 209 THR A C 1
ATOM 1632 O O . THR A 1 209 ? -12.103 -14.178 -7.881 1.00 40.88 209 THR A O 1
ATOM 1635 N N . ASN A 1 210 ? -11.661 -12.081 -8.492 1.00 32.84 210 ASN A N 1
ATOM 1636 C CA . ASN A 1 210 ? -13.035 -11.657 -8.768 1.00 32.84 210 ASN A CA 1
ATOM 1637 C C . ASN A 1 210 ? -12.923 -10.543 -9.808 1.00 32.84 210 ASN A C 1
ATOM 1639 O O . ASN A 1 210 ? -12.845 -9.360 -9.481 1.00 32.84 210 ASN A O 1
ATOM 1643 N N . PHE A 1 211 ? -12.780 -10.982 -11.055 1.00 40.47 211 PHE A N 1
ATOM 1644 C CA . PHE A 1 211 ? -13.487 -10.374 -12.171 1.00 40.47 211 PHE A CA 1
ATOM 1645 C C . PHE A 1 211 ? -14.694 -11.262 -12.446 1.00 40.47 211 PHE A C 1
ATOM 1647 O O . PHE A 1 211 ? -14.514 -12.498 -12.321 1.00 40.47 211 PHE A O 1
#

pLDDT: mean 70.17, std 20.48, range [29.3, 95.38]

Organism: Gossypium barbadense (NCBI:txid3634)